Protein AF-W5SKL1-F1 (afdb_monomer_lite)

Sequence (265 aa):
MQSEELEKVAVKVSEDVDKEGVLNKGIREAVNAAKITLKTLRGHLESLKGISDGSKVVDVANDQNGVAVNLDALKIVYKALKGIVEVAKAQKVEGPSASDVTLGQASIGVDAKSGAKVLTTGANAGAAVGDKAALIVSSVRGEEMLASIVNSTEDKAKKITANATAETTPLEFAVGGTADNLAKDEAKAGAVSGGIALRSLVKEGKLAANNGDNDHKAVQSAGITAVNKLLGSIEEITKKTVKNVLEKVKEEVDKVREPKASGKQ

Radius of gyration: 23.15 Å; chains: 1; bounding box: 68×35×66 Å

Secondary structure (DSSP, 8-state):
-HHHHHHHHHHHHHHHS-TTSHHHHHHHHHHHHHHHHHHHHHHHHHHTTT-S-SS-SSB--TT---BPPPHHHHHHHHHHHHHHHHHHHHTTPPPPPP---BSSHHHHSS--GGGGGGGBSSS--SS--HHHHHHHHHTS-HHHHHHHHHTS-GGG-S---S---TT--HHHHHH-B-HHHH--TTSBHHHHHHHHHHHHHSTT-B----SSTTHHHHHHHHHHHHHHHHHHHHHHHHHHHHHHHHHHHHHHHHHHHSPP-----

InterPro domains:
  IPR000680 Borrelia lipoprotein [PF00921] (3-253)

Organism: NCBI:txid1293575

Structure (mmCIF, N/CA/C/O backbone):
data_AF-W5SKL1-F1
#
_entry.id   AF-W5SKL1-F1
#
loop_
_atom_site.group_PDB
_atom_site.id
_atom_site.type_symbol
_atom_site.label_atom_id
_atom_site.label_alt_id
_atom_site.label_comp_id
_atom_site.label_asym_id
_atom_site.label_entity_id
_atom_site.label_seq_id
_atom_site.pdbx_PDB_ins_code
_atom_site.Cartn_x
_atom_site.Cartn_y
_atom_site.Cartn_z
_atom_site.occupancy
_atom_site.B_iso_or_equiv
_atom_site.auth_seq_id
_atom_site.auth_comp_id
_atom_site.auth_asym_id
_atom_site.auth_atom_id
_atom_site.pdbx_PDB_model_num
ATOM 1 N N . MET A 1 1 ? -3.364 -7.774 25.366 1.00 47.00 1 MET A N 1
ATOM 2 C CA . MET A 1 1 ? -3.119 -6.357 25.717 1.00 47.00 1 MET A CA 1
ATOM 3 C C . MET A 1 1 ? -4.338 -5.455 25.487 1.00 47.00 1 MET A C 1
ATOM 5 O O . MET A 1 1 ? -5.095 -5.331 26.432 1.00 47.00 1 MET A O 1
ATOM 9 N N . GLN A 1 2 ? -4.639 -4.874 24.309 1.00 52.84 2 GLN A N 1
ATOM 10 C CA . GLN A 1 2 ? -5.767 -3.903 24.211 1.00 52.84 2 GLN A CA 1
ATOM 11 C C . GLN A 1 2 ? -7.168 -4.479 24.531 1.00 52.84 2 GLN A C 1
ATOM 13 O O . GLN A 1 2 ? -7.976 -3.808 25.163 1.00 52.84 2 GLN A O 1
ATOM 18 N N . SER A 1 3 ? -7.456 -5.734 24.162 1.00 60.88 3 SER A N 1
ATOM 19 C CA . SER A 1 3 ? -8.752 -6.371 24.468 1.00 60.88 3 SER A CA 1
ATOM 20 C C . SER A 1 3 ? -8.939 -6.727 25.950 1.00 60.88 3 SER A C 1
ATOM 22 O O . SER A 1 3 ? -10.076 -6.872 26.389 1.00 60.88 3 SER A O 1
ATOM 24 N N . GLU A 1 4 ? -7.856 -6.910 26.707 1.00 70.88 4 GLU A N 1
ATOM 25 C CA . GLU A 1 4 ? -7.919 -7.250 28.138 1.00 70.88 4 GLU A CA 1
ATOM 26 C C . GLU A 1 4 ? -8.129 -5.988 28.976 1.00 70.88 4 GLU A C 1
ATOM 28 O O . GLU A 1 4 ? -8.934 -5.992 29.900 1.00 70.88 4 GLU A O 1
ATOM 33 N N . GLU A 1 5 ? -7.476 -4.882 28.609 1.00 75.62 5 GLU A N 1
ATOM 34 C CA . GLU A 1 5 ? -7.701 -3.585 29.256 1.00 75.62 5 GLU A CA 1
ATOM 35 C C . GLU A 1 5 ? -9.133 -3.076 29.033 1.00 75.62 5 GLU A C 1
ATOM 37 O O . GLU A 1 5 ? -9.760 -2.585 29.968 1.00 75.62 5 GLU A O 1
ATOM 42 N N . LEU A 1 6 ? -9.705 -3.279 27.839 1.00 72.06 6 LEU A N 1
ATOM 43 C CA . LEU A 1 6 ? -11.118 -2.974 27.577 1.00 72.06 6 LEU A CA 1
ATOM 44 C C . LEU A 1 6 ? -12.079 -3.810 28.434 1.00 72.06 6 LEU A C 1
ATOM 46 O O . LEU A 1 6 ? -13.115 -3.303 28.854 1.00 72.06 6 LEU A O 1
ATOM 50 N N . GLU A 1 7 ? -11.738 -5.068 28.729 1.00 74.62 7 GLU A N 1
ATOM 51 C CA . GLU A 1 7 ? -12.557 -5.889 29.629 1.00 74.62 7 GLU A CA 1
ATOM 52 C C . GLU A 1 7 ? -12.519 -5.370 31.064 1.00 74.62 7 GLU A C 1
ATOM 54 O O . GLU A 1 7 ? -13.557 -5.280 31.714 1.00 74.62 7 GLU A O 1
ATOM 59 N N . LYS A 1 8 ? -11.348 -4.939 31.544 1.00 77.81 8 LYS A N 1
ATOM 60 C CA . LYS A 1 8 ? -11.232 -4.320 32.871 1.00 77.81 8 LYS A CA 1
ATOM 61 C C . LYS A 1 8 ? -12.095 -3.063 32.997 1.00 77.81 8 LYS A C 1
ATOM 63 O O . LYS A 1 8 ? -12.641 -2.822 34.070 1.00 77.81 8 LYS A O 1
ATOM 68 N N . VAL A 1 9 ? -12.238 -2.276 31.925 1.00 68.44 9 VAL A N 1
ATOM 69 C CA . VAL A 1 9 ? -13.136 -1.108 31.903 1.00 68.44 9 VAL A CA 1
ATOM 70 C C . VAL A 1 9 ? -14.596 -1.538 32.062 1.00 68.44 9 VAL A C 1
ATOM 72 O O . VAL A 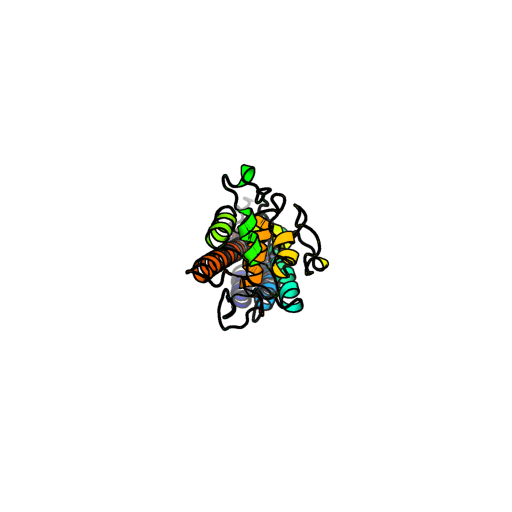1 9 ? -15.287 -0.988 32.914 1.00 68.44 9 VAL A O 1
ATOM 75 N N . ALA A 1 10 ? -15.055 -2.545 31.311 1.00 63.38 10 ALA A N 1
ATOM 76 C CA . ALA A 1 10 ? -16.421 -3.056 31.450 1.00 63.38 10 ALA A CA 1
ATOM 77 C C . ALA A 1 10 ? -16.705 -3.585 32.866 1.00 63.38 10 ALA A C 1
ATOM 79 O O . ALA A 1 10 ? -17.767 -3.305 33.423 1.00 63.38 10 ALA A O 1
ATOM 80 N N . VAL A 1 11 ? -15.753 -4.314 33.458 1.00 71.19 11 VAL A N 1
ATOM 81 C CA . VAL A 1 11 ? -15.880 -4.859 34.818 1.00 71.19 11 VAL A CA 1
ATOM 82 C C . VAL A 1 11 ? -15.959 -3.739 35.854 1.00 71.19 11 VAL A C 1
ATOM 84 O O . VAL A 1 11 ? -16.929 -3.700 36.602 1.00 71.19 11 VAL A O 1
ATOM 87 N N . LYS A 1 12 ? -15.019 -2.783 35.846 1.00 70.19 12 LYS A N 1
ATOM 88 C CA . LYS A 1 12 ? -15.005 -1.676 36.819 1.00 70.19 12 LYS A CA 1
ATOM 89 C C . LYS A 1 12 ? -16.279 -0.837 36.787 1.00 70.19 12 LYS A C 1
ATOM 91 O O . LYS A 1 12 ? -16.809 -0.499 37.835 1.00 70.19 12 LYS A O 1
ATOM 96 N N . VAL A 1 13 ? -16.806 -0.518 35.602 1.00 60.34 13 VAL A N 1
ATOM 97 C CA . VAL A 1 13 ? -18.040 0.284 35.536 1.00 60.34 13 VAL A CA 1
ATOM 98 C C . VAL A 1 13 ? -19.266 -0.514 36.000 1.00 60.34 13 VAL A C 1
ATOM 100 O O . VAL A 1 13 ? -20.171 0.059 36.599 1.00 60.34 13 VAL A O 1
ATOM 103 N N . SER A 1 14 ? -19.255 -1.841 35.822 1.00 59.72 14 SER A N 1
ATOM 104 C CA . SER A 1 14 ? -20.313 -2.720 36.341 1.00 59.72 14 SER A CA 1
ATOM 105 C C . SER A 1 14 ? -20.348 -2.786 37.876 1.00 59.72 14 SER A C 1
ATOM 107 O O . SER A 1 14 ? -21.374 -3.156 38.444 1.00 59.72 14 SER A O 1
ATOM 109 N N . GLU A 1 15 ? -19.231 -2.497 38.550 1.00 62.22 15 GLU A N 1
ATOM 110 C CA . GLU A 1 15 ? -19.120 -2.532 40.015 1.00 62.22 15 GLU A CA 1
ATOM 111 C C . GLU A 1 15 ? -19.683 -1.261 40.673 1.00 62.22 15 GLU A C 1
ATOM 113 O O . GLU A 1 15 ? -20.285 -1.363 41.745 1.00 62.22 15 GLU A O 1
ATOM 118 N N . ASP A 1 16 ? -19.555 -0.106 40.007 1.00 55.97 16 ASP A N 1
ATOM 119 C CA . ASP A 1 16 ? -19.897 1.222 40.544 1.00 55.97 16 ASP A CA 1
ATOM 120 C C . ASP A 1 16 ? -21.328 1.694 40.221 1.00 55.97 16 ASP A C 1
ATOM 122 O O . ASP A 1 16 ? -21.827 2.644 40.826 1.00 55.97 16 ASP A O 1
ATOM 126 N N . VAL A 1 17 ? -22.010 1.057 39.265 1.00 53.72 17 VAL A N 1
ATOM 127 C CA . VAL A 1 17 ? -23.312 1.507 38.750 1.00 53.72 17 VAL A CA 1
ATOM 128 C C . VAL A 1 17 ? -24.228 0.302 38.603 1.00 53.72 17 VAL A C 1
ATOM 130 O O . VAL A 1 17 ? -23.803 -0.715 38.074 1.00 53.72 17 VAL A O 1
ATOM 133 N N . ASP A 1 18 ? -25.466 0.419 39.094 1.00 60.88 18 ASP A N 1
ATOM 134 C CA . ASP A 1 18 ? -26.646 -0.419 38.812 1.00 60.88 18 ASP A CA 1
ATOM 135 C C . ASP A 1 18 ? -26.339 -1.763 38.115 1.00 60.88 18 ASP A C 1
ATOM 137 O O . ASP A 1 18 ? -26.408 -1.875 36.887 1.00 60.88 18 ASP A O 1
ATOM 141 N N . LYS A 1 19 ? -25.934 -2.774 38.903 1.00 54.88 19 LYS A N 1
ATOM 142 C CA . LYS A 1 19 ? -25.316 -4.045 38.456 1.00 54.88 19 LYS A CA 1
ATOM 143 C C . LYS A 1 19 ? -26.089 -4.797 37.357 1.00 54.88 19 LYS A C 1
ATOM 145 O O . LYS A 1 19 ? -25.493 -5.614 36.656 1.00 54.88 19 LYS A O 1
ATOM 150 N N . GLU A 1 20 ? -27.373 -4.483 37.167 1.00 54.69 20 GLU A N 1
ATOM 151 C CA . GLU A 1 20 ? -28.266 -5.063 36.152 1.00 54.69 20 GLU A CA 1
ATOM 152 C C . GLU A 1 20 ? -29.045 -4.019 35.313 1.00 54.69 20 GLU A C 1
ATOM 154 O O . GLU A 1 20 ? -29.920 -4.375 34.523 1.00 54.69 20 GLU A O 1
ATOM 159 N N . GLY A 1 21 ? -28.726 -2.727 35.439 1.00 62.44 21 GLY A N 1
ATOM 160 C CA . GLY A 1 21 ? -29.415 -1.637 34.743 1.00 62.44 21 GLY A CA 1
ATOM 161 C C . GLY A 1 21 ? -29.085 -1.523 33.247 1.00 62.44 21 GLY A C 1
ATOM 162 O O . GLY A 1 21 ? -28.016 -1.922 32.776 1.00 62.44 21 GLY A O 1
ATOM 163 N N . VAL A 1 22 ? -29.987 -0.890 32.484 1.00 60.66 22 VAL A N 1
ATOM 164 C CA . VAL A 1 22 ? -29.858 -0.623 31.028 1.00 60.66 22 VAL A CA 1
ATOM 165 C C . VAL A 1 22 ? -28.528 0.063 30.669 1.00 60.66 22 VAL A C 1
ATOM 167 O O . VAL A 1 22 ? -27.948 -0.200 29.619 1.00 60.66 22 VAL A O 1
ATOM 170 N N . LEU A 1 23 ? -28.014 0.895 31.574 1.00 62.72 23 LEU A N 1
ATOM 171 C CA . LEU A 1 23 ? -26.763 1.639 31.429 1.00 62.72 23 LEU A CA 1
ATOM 172 C C . LEU A 1 23 ? -25.518 0.733 31.418 1.00 62.72 23 LEU A C 1
ATOM 174 O O . LEU A 1 23 ? -24.639 0.895 30.573 1.00 62.72 23 LEU A O 1
ATOM 178 N N . ASN A 1 24 ? -25.479 -0.293 32.273 1.00 70.31 24 ASN A N 1
ATOM 179 C CA . ASN A 1 24 ? -24.409 -1.296 32.252 1.00 70.31 24 ASN A CA 1
ATOM 180 C C . ASN A 1 24 ? -24.452 -2.162 30.990 1.00 70.31 24 ASN A C 1
ATOM 182 O O . ASN A 1 24 ? -23.410 -2.589 30.483 1.00 70.31 24 ASN A O 1
ATOM 186 N N . LYS A 1 25 ? -25.655 -2.401 30.456 1.00 77.88 25 LYS A N 1
ATOM 187 C CA . LYS A 1 25 ? -25.833 -3.116 29.192 1.00 77.88 25 LYS A CA 1
ATOM 188 C C . LYS A 1 25 ? -25.252 -2.321 28.015 1.00 77.88 25 LYS A C 1
ATOM 190 O O . LYS A 1 25 ? -24.489 -2.897 27.245 1.00 77.88 25 LYS A O 1
ATOM 195 N N . GLY A 1 26 ? -25.514 -1.012 27.941 1.00 82.62 26 GLY A N 1
ATOM 196 C CA . GLY A 1 26 ? -24.964 -0.130 26.900 1.00 82.62 26 GLY A CA 1
ATOM 197 C C . GLY A 1 26 ? -23.431 -0.090 26.882 1.00 82.62 26 GLY A C 1
ATOM 198 O O . GLY A 1 26 ? -22.815 -0.286 25.834 1.00 82.62 26 GLY A O 1
ATOM 199 N N . ILE A 1 27 ? -22.792 0.043 28.051 1.00 83.56 27 ILE A N 1
ATOM 200 C CA . ILE A 1 27 ? -21.321 0.018 28.155 1.00 83.56 27 ILE A CA 1
ATOM 201 C C . ILE A 1 27 ? -20.754 -1.332 27.712 1.00 83.56 27 ILE A C 1
ATOM 203 O O . ILE A 1 27 ? -19.793 -1.375 26.941 1.00 83.56 27 ILE A O 1
ATOM 207 N N . ARG A 1 28 ? -21.337 -2.449 28.168 1.00 84.69 28 ARG A N 1
ATOM 208 C CA . ARG A 1 28 ? -20.883 -3.789 27.761 1.00 84.69 28 ARG A CA 1
ATOM 209 C C . ARG A 1 28 ? -21.030 -4.006 26.259 1.00 84.69 28 ARG A C 1
ATOM 211 O O . ARG A 1 28 ? -20.131 -4.574 25.642 1.00 84.69 28 ARG A O 1
ATOM 218 N N . GLU A 1 29 ? -22.124 -3.544 25.662 1.00 89.12 29 GLU A N 1
ATOM 219 C CA . GLU A 1 29 ? -22.338 -3.604 24.214 1.00 89.12 29 GLU A CA 1
ATOM 220 C C . GLU A 1 29 ? -21.276 -2.796 23.455 1.00 89.12 29 GLU A C 1
ATOM 222 O O . GLU A 1 29 ? -20.637 -3.336 22.547 1.00 89.12 29 GLU A O 1
ATOM 227 N N . ALA A 1 30 ? -21.002 -1.555 23.873 1.00 89.19 30 ALA A N 1
ATOM 228 C CA . ALA A 1 30 ? -19.969 -0.719 23.264 1.00 89.19 30 ALA A CA 1
ATOM 229 C C . ALA A 1 30 ? -18.563 -1.324 23.403 1.00 89.19 30 ALA A C 1
ATOM 231 O O . ALA A 1 30 ? -17.806 -1.371 22.429 1.00 89.19 30 ALA A O 1
ATOM 232 N N . VAL A 1 31 ? -18.217 -1.853 24.581 1.00 89.25 31 VAL A N 1
ATOM 233 C CA . VAL A 1 31 ? -16.934 -2.533 24.814 1.00 89.25 31 VAL A CA 1
ATOM 234 C C . VAL A 1 31 ? -16.803 -3.783 23.941 1.00 89.25 31 VAL A C 1
ATOM 236 O O . VAL A 1 31 ? -15.753 -4.002 23.333 1.00 89.25 31 VAL A O 1
ATOM 239 N N . ASN A 1 32 ? -17.854 -4.597 23.825 1.00 90.12 32 ASN A N 1
ATOM 240 C CA . ASN A 1 32 ? -17.836 -5.785 22.971 1.00 90.12 32 ASN A CA 1
ATOM 241 C C . ASN A 1 32 ? -17.670 -5.420 21.490 1.00 90.12 32 ASN A C 1
ATOM 243 O O . ASN A 1 32 ? -16.840 -6.018 20.800 1.00 90.12 32 ASN A O 1
ATOM 247 N N . ALA A 1 33 ? -18.383 -4.397 21.012 1.00 92.38 33 ALA A N 1
ATOM 248 C CA . ALA A 1 33 ? -18.225 -3.884 19.653 1.00 92.38 33 ALA A CA 1
ATOM 249 C C . ALA A 1 33 ? -16.798 -3.363 19.397 1.00 92.38 33 ALA A C 1
ATOM 251 O O . ALA A 1 33 ? -16.193 -3.662 18.357 1.00 92.38 33 ALA A O 1
ATOM 252 N N . ALA A 1 34 ? -16.220 -2.645 20.366 1.00 93.19 34 ALA A N 1
ATOM 253 C CA . ALA A 1 34 ? -14.843 -2.168 20.300 1.00 93.19 34 ALA A CA 1
ATOM 254 C C . ALA A 1 34 ? -13.846 -3.328 20.194 1.00 93.19 34 ALA A C 1
ATOM 256 O O . ALA A 1 34 ? -12.985 -3.326 19.313 1.00 93.19 34 ALA A O 1
ATOM 257 N N . LYS A 1 35 ? -13.994 -4.369 21.021 1.00 92.25 35 LYS A N 1
ATOM 258 C CA . LYS A 1 35 ? -13.136 -5.561 20.962 1.00 92.25 35 LYS A CA 1
ATOM 259 C C . LYS A 1 35 ? -13.201 -6.270 19.617 1.00 92.25 35 LYS A C 1
ATOM 261 O O . LYS A 1 35 ? -12.153 -6.636 19.089 1.00 92.25 35 LYS A O 1
ATOM 266 N N . ILE A 1 36 ? -14.397 -6.460 19.056 1.00 93.56 36 ILE A N 1
ATOM 267 C CA . ILE A 1 36 ? -14.573 -7.098 17.741 1.00 93.56 36 ILE A CA 1
ATOM 268 C C . ILE A 1 36 ? -13.849 -6.286 16.662 1.00 93.56 36 ILE A C 1
ATOM 270 O O . ILE A 1 36 ? -13.085 -6.843 15.869 1.00 93.56 36 ILE A O 1
ATOM 274 N N . THR A 1 37 ? -14.031 -4.965 16.677 1.00 94.69 37 THR A N 1
ATOM 275 C CA . THR A 1 37 ? -13.398 -4.054 15.716 1.00 94.69 37 THR A CA 1
ATOM 276 C C . THR A 1 37 ? -11.873 -4.107 15.822 1.00 94.69 37 THR A C 1
ATOM 278 O O . THR A 1 37 ? -11.190 -4.334 14.825 1.00 94.69 37 THR A O 1
ATOM 281 N N . LEU A 1 38 ? -11.326 -3.978 17.035 1.00 94.88 38 LEU A N 1
ATOM 282 C CA . LEU A 1 38 ? -9.879 -4.012 17.270 1.00 94.88 38 LEU A CA 1
ATOM 283 C C . LEU A 1 38 ? -9.268 -5.384 16.966 1.00 94.88 38 LEU A C 1
ATOM 285 O O . LEU A 1 38 ? -8.154 -5.455 16.453 1.00 94.88 38 LEU A O 1
ATOM 289 N N . LYS A 1 39 ? -9.989 -6.480 17.237 1.00 95.44 39 LYS A N 1
ATOM 290 C CA . LYS A 1 39 ? -9.562 -7.837 16.869 1.00 95.44 39 LYS A CA 1
ATOM 291 C C . LYS A 1 39 ? -9.475 -7.999 15.352 1.00 95.44 39 LYS A C 1
ATOM 293 O O . LYS A 1 39 ? -8.504 -8.568 14.866 1.00 95.44 39 LYS A O 1
ATOM 298 N N . THR A 1 40 ? -10.452 -7.473 14.619 1.00 96.56 40 THR A N 1
ATOM 299 C CA . THR A 1 40 ? -10.472 -7.514 13.149 1.00 96.56 40 THR A CA 1
ATOM 300 C C . THR A 1 40 ? -9.324 -6.692 12.566 1.00 96.56 40 THR A C 1
ATOM 302 O O . THR A 1 40 ? -8.539 -7.203 11.769 1.00 96.56 40 THR A O 1
ATOM 305 N N . LEU A 1 41 ? -9.151 -5.454 13.044 1.00 96.25 41 LEU A N 1
ATOM 306 C CA . LEU A 1 41 ? -8.045 -4.579 12.650 1.00 96.25 41 LEU A CA 1
ATOM 307 C C . LEU A 1 41 ? -6.683 -5.234 12.911 1.00 96.25 41 LEU A C 1
ATOM 309 O O . LEU A 1 41 ? -5.810 -5.249 12.043 1.00 96.25 41 LEU A O 1
ATOM 313 N N . ARG A 1 42 ? -6.525 -5.846 14.089 1.00 94.25 42 ARG A N 1
ATOM 314 C CA . ARG A 1 42 ? -5.331 -6.612 14.443 1.00 94.25 42 ARG A CA 1
ATOM 315 C C . ARG A 1 42 ? -5.106 -7.798 13.506 1.00 94.25 42 ARG A C 1
ATOM 317 O O . ARG A 1 42 ? -3.970 -8.004 13.106 1.00 94.25 42 ARG A O 1
ATOM 324 N N . GLY A 1 43 ? -6.146 -8.542 13.133 1.00 96.44 43 GLY A N 1
ATOM 325 C CA . GLY A 1 43 ? -6.026 -9.660 12.191 1.00 96.44 43 GLY A CA 1
ATOM 326 C C . GLY A 1 43 ? -5.486 -9.230 10.822 1.00 96.44 43 GLY A C 1
ATOM 327 O O . GLY A 1 43 ? -4.622 -9.901 10.253 1.00 96.44 43 GLY A O 1
ATOM 328 N N . HIS A 1 44 ? -5.915 -8.069 10.317 1.00 97.25 44 HIS A N 1
ATOM 329 C CA . HIS A 1 44 ? -5.345 -7.502 9.091 1.00 97.25 44 HIS A CA 1
ATOM 330 C C . HIS A 1 44 ? -3.873 -7.102 9.264 1.00 97.25 44 HIS A C 1
ATOM 332 O O . HIS A 1 44 ? -3.057 -7.426 8.407 1.00 97.25 44 HIS A O 1
ATOM 338 N N . LEU A 1 45 ? -3.504 -6.474 10.385 1.00 95.00 45 LEU A N 1
ATOM 339 C CA . LEU A 1 45 ? -2.103 -6.140 10.684 1.00 95.00 45 LEU A CA 1
ATOM 340 C C . LEU A 1 45 ? -1.226 -7.393 10.843 1.00 95.00 45 LEU A C 1
ATOM 342 O O . LEU A 1 45 ? -0.098 -7.424 10.360 1.00 95.00 45 LEU A O 1
ATOM 346 N N . GLU A 1 46 ? -1.740 -8.448 11.473 1.00 95.25 46 GLU A N 1
ATOM 347 C CA . GLU A 1 46 ? -1.041 -9.731 11.611 1.00 95.25 46 GLU A CA 1
ATOM 348 C C . GLU A 1 46 ? -0.832 -10.413 10.254 1.00 95.25 46 GLU A C 1
ATOM 350 O O . GLU A 1 46 ? 0.205 -11.039 10.048 1.00 95.25 46 GLU A O 1
ATOM 355 N N . SER A 1 47 ? -1.746 -10.216 9.299 1.00 94.75 47 SER A N 1
ATOM 356 C CA . SER A 1 47 ? -1.589 -10.704 7.921 1.00 94.75 47 SER A CA 1
ATOM 357 C C . SER A 1 47 ? -0.434 -10.022 7.173 1.00 94.75 47 SER A C 1
ATOM 359 O O . SER A 1 47 ? 0.088 -10.583 6.214 1.00 94.75 47 SER A O 1
ATOM 361 N N . LEU A 1 48 ? -0.000 -8.835 7.616 1.00 92.81 48 LEU A N 1
ATOM 362 C CA . LEU A 1 48 ? 1.178 -8.146 7.077 1.00 92.81 48 LEU A CA 1
ATOM 363 C C . LEU A 1 48 ? 2.496 -8.671 7.670 1.00 92.81 48 LEU A C 1
ATOM 365 O O . LEU A 1 48 ? 3.576 -8.281 7.228 1.00 92.81 48 LEU A O 1
ATOM 369 N N . LYS A 1 49 ? 2.456 -9.564 8.662 1.00 89.00 49 LYS A N 1
ATOM 370 C CA . LYS A 1 49 ? 3.669 -10.167 9.221 1.00 89.00 49 LYS A CA 1
ATOM 371 C C . LYS A 1 49 ? 4.289 -11.139 8.210 1.00 89.00 49 LYS A C 1
ATOM 373 O O . LYS A 1 49 ? 3.608 -12.000 7.668 1.00 89.00 49 LYS A O 1
ATOM 378 N N . GLY A 1 50 ? 5.601 -11.041 7.985 1.00 83.12 50 GLY A N 1
ATOM 379 C CA . GLY A 1 50 ? 6.325 -11.967 7.096 1.00 83.12 50 GLY A CA 1
ATOM 380 C C . GLY A 1 50 ? 6.041 -11.770 5.600 1.00 83.12 50 GLY A C 1
ATOM 381 O O . GLY A 1 50 ? 6.282 -12.673 4.791 1.00 83.12 50 GLY A O 1
ATOM 382 N N . ILE A 1 51 ? 5.508 -10.602 5.224 1.00 86.88 51 ILE A N 1
ATOM 383 C CA . ILE A 1 51 ? 5.342 -10.214 3.818 1.00 86.88 51 ILE A CA 1
ATOM 384 C C . ILE A 1 51 ? 6.672 -9.823 3.174 1.00 86.88 51 ILE A C 1
ATOM 386 O O . ILE A 1 51 ? 6.787 -9.978 1.964 1.00 86.88 51 ILE A O 1
ATOM 390 N N . SER A 1 52 ? 7.656 -9.374 3.962 1.00 83.00 52 SER A N 1
ATOM 391 C CA . SER A 1 52 ? 9.016 -9.073 3.509 1.00 83.00 52 SER A CA 1
ATOM 392 C C . SER A 1 52 ? 9.954 -10.263 3.716 1.00 83.00 52 SER A C 1
ATOM 394 O O . SER A 1 52 ? 9.648 -11.200 4.456 1.00 83.00 52 SER A O 1
ATOM 396 N N . ASP A 1 53 ? 11.112 -10.217 3.064 1.00 76.81 53 ASP A N 1
ATOM 397 C CA . ASP A 1 53 ? 12.167 -11.229 3.189 1.00 76.81 53 ASP A CA 1
ATOM 398 C C . ASP A 1 53 ? 13.018 -11.090 4.470 1.00 76.81 53 ASP A C 1
ATOM 400 O O . ASP A 1 53 ? 13.920 -11.891 4.706 1.00 76.81 53 ASP A O 1
ATOM 404 N N . GLY A 1 54 ? 12.738 -10.085 5.310 1.00 69.00 54 GLY A N 1
ATOM 405 C CA . GLY A 1 54 ? 13.477 -9.808 6.544 1.00 69.00 54 GLY A CA 1
ATOM 406 C C . GLY A 1 54 ? 14.921 -9.329 6.344 1.00 69.00 54 GLY A C 1
ATOM 407 O O . GLY A 1 54 ? 15.608 -9.096 7.336 1.00 69.00 54 GLY A O 1
ATOM 408 N N . SER A 1 55 ? 15.383 -9.169 5.100 1.00 61.84 55 SER A N 1
ATOM 409 C CA . SER A 1 55 ? 16.776 -8.857 4.783 1.00 61.84 55 SER A CA 1
ATOM 410 C C . SER A 1 55 ? 16.986 -7.364 4.530 1.00 61.84 55 SER A C 1
ATOM 412 O O . SER A 1 55 ? 17.847 -6.762 5.175 1.00 61.84 55 SER A O 1
ATOM 414 N N . LYS A 1 56 ? 16.179 -6.738 3.656 1.00 69.12 56 LYS A N 1
ATOM 415 C CA . LYS A 1 56 ? 16.221 -5.295 3.361 1.00 69.12 56 LYS A CA 1
ATOM 416 C C . LYS A 1 56 ? 14.853 -4.783 2.908 1.00 69.12 56 LYS A C 1
ATOM 418 O O . LYS A 1 56 ? 14.175 -5.414 2.108 1.00 69.12 56 LYS A O 1
ATOM 423 N N . VAL A 1 57 ? 14.468 -3.601 3.388 1.00 67.56 57 VAL A N 1
ATOM 424 C CA . VAL A 1 57 ? 13.397 -2.816 2.759 1.00 67.56 57 VAL A CA 1
ATOM 425 C C . VAL A 1 57 ? 14.009 -2.183 1.515 1.00 67.56 57 VAL A C 1
ATOM 427 O O . VAL A 1 57 ? 14.989 -1.454 1.645 1.00 67.56 57 VAL A O 1
ATOM 430 N N . VAL A 1 58 ? 13.434 -2.461 0.341 1.00 72.94 58 VAL A N 1
ATOM 431 C CA . VAL A 1 58 ? 13.920 -1.986 -0.967 1.00 72.94 58 VAL A CA 1
ATOM 432 C C . VAL A 1 58 ? 15.251 -2.633 -1.371 1.00 72.94 58 VAL A C 1
ATOM 434 O O . VAL A 1 58 ? 16.331 -2.087 -1.143 1.00 72.94 58 VAL A O 1
ATOM 437 N N . ASP A 1 59 ? 15.173 -3.791 -2.028 1.00 77.44 59 ASP A N 1
ATOM 438 C CA . ASP A 1 59 ? 16.341 -4.407 -2.659 1.00 77.44 59 ASP A CA 1
ATOM 439 C C . ASP A 1 59 ? 16.499 -3.929 -4.113 1.00 77.44 59 ASP A C 1
ATOM 441 O O . ASP A 1 59 ? 15.532 -3.812 -4.873 1.00 77.44 59 ASP A O 1
ATOM 445 N N . VAL A 1 60 ? 17.746 -3.656 -4.491 1.00 74.12 60 VAL A N 1
ATOM 446 C CA . VAL A 1 60 ? 18.163 -3.456 -5.881 1.00 74.12 60 VAL A CA 1
ATOM 447 C C . VAL A 1 60 ? 19.194 -4.536 -6.137 1.00 74.12 60 VAL A C 1
ATOM 449 O O . VAL A 1 60 ? 20.211 -4.595 -5.446 1.00 74.12 60 VAL A O 1
ATOM 452 N N . ALA A 1 61 ? 18.905 -5.415 -7.093 1.00 77.06 61 ALA A N 1
ATOM 453 C CA . ALA A 1 61 ? 19.743 -6.574 -7.349 1.00 77.06 61 ALA A CA 1
ATOM 454 C C . ALA A 1 61 ? 21.183 -6.169 -7.721 1.00 77.06 61 ALA A C 1
ATOM 456 O O . ALA A 1 61 ? 21.430 -5.065 -8.210 1.00 77.06 61 ALA A O 1
ATOM 457 N N . ASN A 1 62 ? 22.142 -7.077 -7.516 1.00 78.62 62 ASN A N 1
ATOM 458 C CA . ASN A 1 62 ? 23.555 -6.841 -7.850 1.00 78.62 62 ASN A CA 1
ATOM 459 C C . ASN A 1 62 ? 23.794 -6.646 -9.352 1.00 78.62 62 ASN A C 1
ATOM 461 O O . ASN A 1 62 ? 24.762 -5.995 -9.725 1.00 78.62 62 ASN A O 1
ATOM 465 N N . ASP A 1 63 ? 22.925 -7.204 -10.191 1.00 82.25 63 ASP A N 1
ATOM 466 C CA . ASP A 1 63 ? 22.881 -6.988 -11.641 1.00 82.25 63 ASP A CA 1
ATOM 467 C C . ASP A 1 63 ? 21.967 -5.810 -12.036 1.00 82.25 63 ASP A C 1
ATOM 469 O O . ASP A 1 63 ? 21.781 -5.542 -13.221 1.00 82.25 63 ASP A O 1
ATOM 473 N N . GLN A 1 64 ? 21.394 -5.132 -11.032 1.00 89.12 64 GLN A N 1
ATOM 474 C CA . GLN A 1 64 ? 20.430 -4.033 -11.116 1.00 89.12 64 GLN A CA 1
ATOM 475 C C . GLN A 1 64 ? 19.144 -4.387 -11.875 1.00 89.12 64 GLN A C 1
ATOM 477 O O . GLN A 1 64 ? 18.351 -3.502 -12.215 1.00 89.12 64 GLN A O 1
ATOM 482 N N . ASN A 1 65 ? 18.888 -5.680 -12.085 1.00 94.19 65 ASN A N 1
ATOM 483 C CA . ASN A 1 65 ? 17.660 -6.147 -12.698 1.00 94.19 65 ASN A CA 1
ATOM 484 C C . ASN A 1 65 ? 16.497 -6.044 -11.712 1.00 94.19 65 ASN A C 1
ATOM 486 O O . ASN A 1 65 ? 16.594 -6.423 -10.541 1.00 94.19 65 ASN A O 1
ATOM 490 N N . GLY A 1 66 ? 15.358 -5.569 -12.209 1.00 94.44 66 GLY A N 1
ATOM 491 C CA . GLY A 1 66 ? 14.130 -5.599 -11.431 1.00 94.44 66 GLY A CA 1
ATOM 492 C C . GLY A 1 66 ? 13.535 -7.003 -11.379 1.00 94.44 66 GLY A C 1
ATOM 493 O O . GLY A 1 66 ? 13.572 -7.760 -12.358 1.00 94.44 66 GLY A O 1
ATOM 494 N N . VAL A 1 67 ? 12.945 -7.342 -10.236 1.00 95.50 67 VAL A N 1
ATOM 495 C CA . VAL A 1 67 ? 12.325 -8.647 -9.981 1.00 95.50 67 VAL A CA 1
ATOM 496 C C . VAL A 1 67 ? 10.899 -8.434 -9.504 1.00 95.50 67 VAL A C 1
ATOM 498 O O . VAL A 1 67 ? 10.609 -7.511 -8.737 1.00 95.50 67 VAL A O 1
ATOM 501 N N . ALA A 1 68 ? 9.995 -9.274 -10.008 1.00 95.69 68 ALA A N 1
ATOM 502 C CA . ALA A 1 68 ? 8.612 -9.261 -9.576 1.00 95.69 68 ALA A CA 1
ATOM 503 C C . ALA A 1 68 ? 8.466 -9.667 -8.116 1.00 95.69 68 ALA A C 1
ATOM 505 O O . ALA A 1 68 ? 9.213 -10.492 -7.607 1.00 95.69 68 ALA A O 1
ATOM 506 N N . VAL A 1 69 ? 7.472 -9.079 -7.460 1.00 95.31 69 VAL A N 1
ATOM 507 C CA . VAL A 1 69 ? 7.068 -9.527 -6.132 1.00 95.31 69 VAL A CA 1
ATOM 508 C C . VAL A 1 69 ? 6.461 -10.920 -6.200 1.00 95.31 69 VAL A C 1
ATOM 510 O O . VAL A 1 69 ? 5.845 -11.298 -7.202 1.00 95.31 69 VAL A O 1
ATOM 513 N N . ASN A 1 70 ? 6.528 -11.630 -5.081 1.00 95.50 70 ASN A N 1
ATOM 514 C CA . ASN A 1 70 ? 5.747 -12.838 -4.890 1.00 95.50 70 ASN A CA 1
ATOM 515 C C . ASN A 1 70 ? 4.241 -12.522 -4.967 1.00 95.50 70 ASN A C 1
ATOM 517 O O . ASN A 1 70 ? 3.722 -11.706 -4.198 1.00 95.50 70 ASN A O 1
ATOM 521 N N . LEU A 1 71 ? 3.528 -13.175 -5.889 1.00 96.69 71 LEU A N 1
ATOM 522 C CA . LEU A 1 71 ? 2.121 -12.867 -6.172 1.00 96.69 71 LEU A CA 1
ATOM 523 C C . LEU A 1 71 ? 1.187 -13.171 -4.998 1.00 96.69 71 LEU A C 1
ATOM 525 O O . LEU A 1 71 ? 0.268 -12.395 -4.735 1.00 96.69 71 LEU A O 1
ATOM 529 N N . ASP A 1 72 ? 1.412 -14.268 -4.280 1.00 95.31 72 ASP A N 1
ATOM 530 C CA . ASP A 1 72 ? 0.557 -14.640 -3.151 1.00 95.31 72 ASP A CA 1
ATOM 531 C C . ASP A 1 72 ? 0.751 -13.670 -1.986 1.00 95.31 72 ASP A C 1
ATOM 533 O O . ASP A 1 72 ? -0.223 -13.180 -1.408 1.00 95.31 72 ASP A O 1
ATOM 537 N N . ALA A 1 73 ? 2.001 -13.297 -1.701 1.00 96.12 73 ALA A N 1
ATOM 538 C CA . ALA A 1 73 ? 2.304 -12.270 -0.713 1.00 96.12 73 ALA A CA 1
ATOM 539 C C . ALA A 1 73 ? 1.719 -10.902 -1.106 1.00 96.12 73 ALA A C 1
ATOM 541 O O . ALA A 1 73 ? 1.158 -10.215 -0.253 1.00 96.12 73 ALA A O 1
ATOM 542 N N . LEU A 1 74 ? 1.770 -10.525 -2.389 1.00 97.75 74 LEU A N 1
ATOM 543 C CA . LEU A 1 74 ? 1.159 -9.288 -2.886 1.00 97.75 74 LEU A CA 1
ATOM 544 C C . LEU A 1 74 ? -0.358 -9.268 -2.646 1.00 97.75 74 LEU A C 1
ATOM 546 O O . LEU A 1 74 ? -0.895 -8.265 -2.173 1.00 97.75 74 LEU A O 1
ATOM 550 N N . LYS A 1 75 ? -1.053 -10.376 -2.926 1.00 97.44 75 LYS A N 1
ATOM 551 C CA . LYS A 1 75 ? -2.501 -10.503 -2.691 1.00 97.44 75 LYS A CA 1
ATOM 552 C C . LYS A 1 75 ? -2.852 -10.430 -1.207 1.00 97.44 75 LYS A C 1
ATOM 554 O O . LYS A 1 75 ? -3.849 -9.800 -0.853 1.00 97.44 75 LYS A O 1
ATOM 559 N N . ILE A 1 76 ? -2.035 -11.033 -0.340 1.00 96.94 76 ILE A N 1
ATOM 560 C CA . ILE A 1 76 ? -2.187 -10.931 1.120 1.00 96.94 76 ILE A CA 1
ATOM 561 C C . ILE A 1 76 ? -2.062 -9.472 1.566 1.00 96.94 76 ILE A C 1
ATOM 563 O O . ILE A 1 76 ? -2.929 -8.985 2.292 1.00 96.94 76 ILE A O 1
ATOM 567 N N . VAL A 1 77 ? -1.039 -8.754 1.088 1.00 97.75 77 VAL A N 1
ATOM 568 C CA . VAL A 1 77 ? -0.854 -7.329 1.397 1.00 97.75 77 VAL A CA 1
ATOM 569 C C . VAL A 1 77 ? -2.047 -6.508 0.928 1.00 97.75 77 VAL A C 1
ATOM 571 O O . VAL A 1 77 ? -2.618 -5.771 1.727 1.00 97.75 77 VAL A O 1
ATOM 574 N N . TYR A 1 78 ? -2.485 -6.672 -0.321 1.00 98.44 78 TYR A N 1
ATOM 575 C CA . TYR A 1 78 ? -3.666 -5.979 -0.840 1.00 98.44 78 TYR A CA 1
ATOM 576 C C . TYR A 1 78 ? -4.905 -6.208 0.041 1.00 98.44 78 TYR A C 1
ATOM 578 O O . TYR A 1 78 ? -5.542 -5.243 0.466 1.00 98.44 78 TYR A O 1
ATOM 586 N N . LYS A 1 79 ? -5.216 -7.469 0.373 1.00 98.25 79 LYS A N 1
ATOM 587 C CA . LYS A 1 79 ? -6.363 -7.829 1.225 1.00 98.25 79 LYS A CA 1
ATOM 588 C C . LYS A 1 79 ? -6.272 -7.201 2.609 1.00 98.25 79 LYS A C 1
ATOM 590 O O . LYS A 1 79 ? -7.264 -6.679 3.108 1.00 98.25 79 LYS A O 1
ATOM 595 N N . ALA A 1 80 ? -5.093 -7.237 3.221 1.00 98.25 80 ALA A N 1
ATOM 596 C CA . ALA A 1 80 ? -4.871 -6.657 4.536 1.00 98.25 80 ALA A CA 1
ATOM 597 C C . ALA A 1 80 ? -5.050 -5.131 4.523 1.00 98.25 80 ALA A C 1
ATOM 599 O O . ALA A 1 80 ? -5.784 -4.599 5.354 1.00 98.25 80 ALA A O 1
ATOM 600 N N . LEU A 1 81 ? -4.448 -4.429 3.556 1.00 98.56 81 LEU A N 1
ATOM 601 C CA . LEU A 1 81 ? -4.575 -2.973 3.429 1.00 98.56 81 LEU A CA 1
ATOM 602 C C . LEU A 1 81 ? -6.017 -2.547 3.141 1.00 98.56 81 LEU A C 1
ATOM 604 O O . LEU A 1 81 ? -6.520 -1.608 3.761 1.00 98.56 81 LEU A O 1
ATOM 608 N N . LYS A 1 82 ? -6.706 -3.269 2.253 1.00 98.44 82 LYS A N 1
ATOM 609 C CA . LYS A 1 82 ? -8.125 -3.043 1.971 1.00 98.44 82 LYS A CA 1
ATOM 610 C C . LYS A 1 82 ? -8.989 -3.264 3.212 1.00 98.44 82 LYS A C 1
ATOM 612 O O . LYS A 1 82 ? -9.781 -2.388 3.546 1.00 98.44 82 LYS A O 1
ATOM 617 N N . GLY A 1 83 ? -8.772 -4.359 3.939 1.00 98.44 83 GLY A N 1
ATOM 618 C CA . GLY A 1 83 ? -9.484 -4.657 5.182 1.00 98.44 83 GLY A CA 1
ATOM 619 C C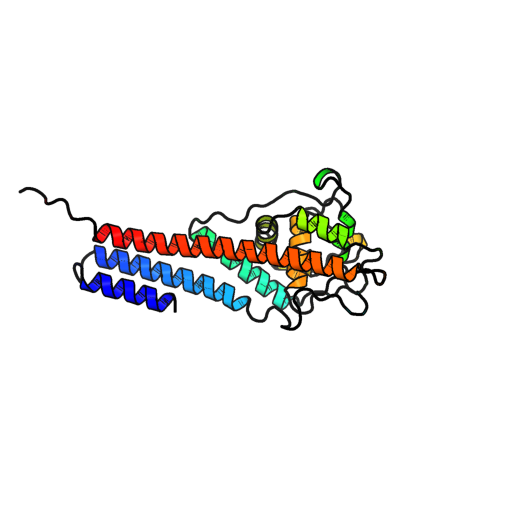 . GLY A 1 83 ? -9.286 -3.593 6.266 1.00 98.44 83 GLY A C 1
ATOM 620 O O . GLY A 1 83 ? -10.252 -3.178 6.900 1.00 98.44 83 GLY A O 1
ATOM 621 N N . ILE A 1 84 ? -8.066 -3.065 6.435 1.00 98.62 84 ILE A N 1
ATOM 622 C CA . ILE A 1 84 ? -7.795 -1.943 7.356 1.00 98.62 84 ILE A CA 1
ATOM 623 C C . ILE A 1 84 ? -8.659 -0.724 7.001 1.00 98.62 84 ILE A C 1
ATOM 625 O O . ILE A 1 84 ? -9.300 -0.144 7.879 1.00 98.62 84 ILE A O 1
ATOM 629 N N . VAL A 1 85 ? -8.715 -0.353 5.717 1.00 98.56 85 VAL A N 1
ATOM 630 C CA . VAL A 1 85 ? -9.520 0.788 5.250 1.00 98.56 85 VAL A CA 1
ATOM 631 C C . VAL A 1 85 ? -11.023 0.517 5.381 1.00 98.56 85 VAL A C 1
ATOM 633 O O . VAL A 1 85 ? -11.777 1.420 5.735 1.00 98.56 85 VAL A O 1
ATOM 636 N N . GLU A 1 86 ? -11.484 -0.706 5.129 1.00 98.44 86 GLU A N 1
ATOM 637 C CA . GLU A 1 86 ? -12.891 -1.088 5.298 1.00 98.44 86 GLU A CA 1
ATOM 638 C C . GLU A 1 86 ? -13.326 -1.028 6.768 1.00 98.44 86 GLU A C 1
ATOM 640 O O . GLU A 1 86 ? -14.379 -0.461 7.072 1.00 98.44 86 GLU A O 1
ATOM 645 N N . VAL A 1 87 ? -12.489 -1.511 7.692 1.00 98.12 87 VAL A N 1
ATOM 646 C CA . VAL A 1 87 ? -12.723 -1.371 9.137 1.00 98.12 87 VAL A CA 1
ATOM 647 C C . VAL A 1 87 ? -12.790 0.106 9.529 1.00 98.12 87 VAL A C 1
ATOM 649 O O . VAL A 1 87 ? -13.696 0.501 10.262 1.00 98.12 87 VAL A O 1
ATOM 652 N N . ALA A 1 88 ? -11.886 0.940 9.012 1.00 98.19 88 ALA A N 1
ATOM 653 C CA . ALA A 1 88 ? -11.895 2.379 9.266 1.00 98.19 88 ALA A CA 1
ATOM 654 C C . ALA A 1 88 ? -13.198 3.046 8.790 1.00 98.19 88 ALA A C 1
ATOM 656 O O . ALA A 1 88 ? -13.860 3.750 9.560 1.00 98.19 88 ALA A O 1
ATOM 657 N N . LYS A 1 89 ? -13.628 2.753 7.556 1.00 97.88 89 LYS A N 1
ATOM 658 C CA . LYS A 1 89 ? -14.889 3.256 6.986 1.00 97.88 89 LYS A CA 1
ATOM 659 C C . LYS A 1 89 ? -16.102 2.818 7.806 1.00 97.88 89 LYS A C 1
ATOM 661 O O . LYS A 1 89 ? -16.978 3.636 8.079 1.00 97.88 89 LYS A O 1
ATOM 666 N N . ALA A 1 90 ? -16.135 1.568 8.274 1.00 96.75 90 ALA A N 1
ATOM 667 C CA . ALA A 1 90 ? -17.189 1.083 9.169 1.00 96.75 90 ALA A CA 1
ATOM 668 C C . ALA A 1 90 ? -17.238 1.864 10.499 1.00 96.75 90 ALA A C 1
ATOM 670 O O . ALA A 1 90 ? -18.300 2.019 11.102 1.00 96.75 90 ALA A O 1
ATOM 671 N N . GLN A 1 91 ? -16.104 2.423 10.934 1.00 96.00 91 GLN A N 1
ATOM 672 C CA . GLN A 1 91 ? -16.008 3.309 12.097 1.00 96.00 91 GLN A CA 1
ATOM 673 C C . GLN A 1 91 ? -16.212 4.795 11.777 1.00 96.00 91 GLN A C 1
ATOM 675 O O . GLN A 1 91 ? -15.974 5.636 12.647 1.00 96.00 91 GLN A O 1
ATOM 680 N N . LYS A 1 92 ? -16.714 5.118 10.577 1.00 96.38 92 LYS A N 1
ATOM 681 C CA . LYS A 1 92 ? -16.931 6.487 10.081 1.00 96.38 92 LYS A CA 1
ATOM 682 C C . LYS A 1 92 ? -15.646 7.323 10.029 1.00 96.38 92 LYS A C 1
ATOM 684 O O . LYS A 1 92 ? -15.702 8.544 10.122 1.00 96.38 92 LYS A O 1
ATOM 689 N N . VAL A 1 93 ? -14.493 6.670 9.898 1.00 97.12 93 VAL A N 1
ATOM 690 C CA . VAL A 1 93 ? -13.237 7.347 9.575 1.00 97.12 93 VAL A CA 1
ATOM 691 C C . VAL A 1 93 ? -13.197 7.559 8.068 1.00 97.12 93 VAL A C 1
ATOM 693 O O . VAL A 1 93 ? -13.485 6.636 7.300 1.00 97.12 93 VAL A O 1
ATOM 696 N N . GLU A 1 94 ? -12.858 8.774 7.648 1.00 96.00 94 GLU A N 1
ATOM 697 C CA . GLU A 1 94 ? -12.703 9.096 6.232 1.00 96.00 94 GLU A CA 1
ATOM 698 C C . GLU A 1 94 ? -11.651 8.195 5.576 1.00 96.00 94 GLU A C 1
ATOM 700 O O . GLU A 1 94 ? -10.608 7.876 6.153 1.00 96.00 94 GLU A O 1
ATOM 705 N N . GLY A 1 95 ? -11.961 7.746 4.360 1.00 94.25 95 GLY A N 1
ATOM 706 C CA . GLY A 1 95 ? -11.045 6.932 3.575 1.00 94.25 95 GLY A CA 1
ATOM 707 C C . GLY A 1 95 ? -9.862 7.745 3.039 1.00 94.25 95 GLY A C 1
ATOM 708 O O . GLY A 1 95 ? -9.904 8.974 3.026 1.00 94.25 95 GLY A O 1
ATOM 709 N N . PRO A 1 96 ? -8.819 7.062 2.545 1.00 97.31 96 PRO A N 1
ATOM 710 C CA . PRO A 1 96 ? -7.698 7.732 1.902 1.00 97.31 96 PRO A CA 1
ATOM 711 C C . PRO A 1 96 ? -8.153 8.487 0.640 1.00 97.31 96 PRO A C 1
ATOM 713 O O . PRO A 1 96 ? -9.015 8.006 -0.103 1.00 97.31 96 PRO A O 1
ATOM 716 N N . SER A 1 97 ? -7.567 9.661 0.395 1.00 95.75 97 SER A N 1
ATOM 717 C CA . SER A 1 97 ? -7.901 10.511 -0.753 1.00 95.75 97 SER A CA 1
ATOM 718 C C . SER A 1 97 ? -7.175 10.059 -2.023 1.00 95.75 97 SER A C 1
ATOM 720 O O . SER A 1 97 ? -5.999 9.715 -1.976 1.00 95.75 97 SER A O 1
ATOM 722 N N . ALA A 1 98 ? -7.872 10.035 -3.162 1.00 94.44 98 ALA A N 1
ATOM 723 C CA . ALA A 1 98 ? -7.278 9.726 -4.463 1.00 94.44 98 ALA A CA 1
ATOM 724 C C . ALA A 1 98 ? -6.761 10.997 -5.158 1.00 94.44 98 ALA A C 1
ATOM 726 O O . ALA A 1 98 ? -7.179 12.106 -4.832 1.00 94.44 98 ALA A O 1
ATOM 727 N N . SER A 1 99 ? -5.874 10.818 -6.138 1.00 92.31 99 SER A N 1
ATOM 728 C CA . SER A 1 99 ? -5.343 11.893 -6.977 1.00 92.31 99 SER A CA 1
ATOM 729 C C . SER A 1 99 ? -5.269 11.447 -8.434 1.00 92.31 99 SER A C 1
ATOM 731 O O . SER A 1 99 ? -4.962 10.286 -8.722 1.00 92.31 99 SER A O 1
ATOM 733 N N . ASP A 1 100 ? -5.534 12.387 -9.339 1.00 93.75 100 ASP A N 1
ATOM 734 C CA . ASP A 1 100 ? -5.463 12.199 -10.790 1.00 93.75 100 ASP A CA 1
ATOM 735 C C . ASP A 1 100 ? -4.150 12.717 -11.391 1.00 93.75 100 ASP A C 1
ATOM 737 O O . ASP A 1 100 ? -4.019 12.813 -12.609 1.00 93.75 100 ASP A O 1
ATOM 741 N N . VAL A 1 101 ? -3.152 13.028 -10.552 1.00 95.19 101 VAL A N 1
ATOM 742 C CA . VAL A 1 101 ? -1.806 13.381 -11.022 1.00 95.19 101 VAL A CA 1
ATOM 743 C C . VAL A 1 101 ? -1.247 12.235 -11.867 1.00 95.19 101 VAL A C 1
ATOM 745 O O . VAL A 1 101 ? -1.123 11.096 -11.405 1.00 95.19 101 VAL A O 1
ATOM 748 N N . THR A 1 102 ? -0.900 12.552 -13.111 1.00 96.69 102 THR A N 1
ATOM 749 C CA . THR A 1 102 ? -0.300 11.622 -14.076 1.00 96.69 102 THR A CA 1
ATOM 750 C C . THR A 1 102 ? 1.216 11.803 -14.155 1.00 96.69 102 THR A C 1
ATOM 752 O O . THR A 1 102 ? 1.752 12.736 -13.561 1.00 96.69 102 THR A O 1
ATOM 755 N N . LEU A 1 103 ? 1.928 10.926 -14.869 1.00 95.75 103 LEU A N 1
ATOM 756 C CA . LEU A 1 103 ? 3.379 11.062 -15.066 1.00 95.75 103 LEU A CA 1
ATOM 757 C C . LEU A 1 103 ? 3.766 12.139 -16.087 1.00 95.75 103 LEU A C 1
ATOM 759 O O . LEU A 1 103 ? 4.948 12.481 -16.191 1.00 95.75 103 LEU A O 1
ATOM 763 N N . GLY A 1 104 ? 2.796 12.640 -16.854 1.00 90.94 104 GLY A N 1
ATOM 764 C CA . GLY A 1 104 ? 3.029 13.650 -17.873 1.00 90.94 104 GLY A CA 1
ATOM 765 C C . GLY A 1 104 ? 3.582 14.952 -17.293 1.00 90.94 104 GLY A C 1
ATOM 766 O O . GLY A 1 104 ? 3.211 15.389 -16.199 1.00 90.94 104 GLY A O 1
ATOM 767 N N . GLN A 1 105 ? 4.431 15.627 -18.072 1.00 89.38 105 GLN A N 1
ATOM 768 C CA . GLN A 1 105 ? 5.043 16.902 -17.683 1.00 89.38 105 GLN A CA 1
ATOM 769 C C . GLN A 1 105 ? 4.006 17.964 -17.289 1.00 89.38 105 GLN A C 1
ATOM 771 O O . GLN A 1 105 ? 4.253 18.742 -16.374 1.00 89.38 105 GLN A O 1
ATOM 776 N N . ALA A 1 106 ? 2.834 17.978 -17.929 1.00 89.19 106 ALA A N 1
ATOM 777 C CA . ALA A 1 106 ? 1.755 18.905 -17.589 1.00 89.19 106 ALA A CA 1
ATOM 778 C C . ALA A 1 106 ? 1.190 18.697 -16.168 1.00 89.19 106 ALA A C 1
ATOM 780 O O . ALA A 1 106 ? 0.632 19.631 -15.601 1.00 89.19 106 ALA A O 1
ATOM 781 N N . SER A 1 107 ? 1.333 17.499 -15.587 1.00 89.81 107 SER A N 1
ATOM 782 C CA . SER A 1 107 ? 0.855 17.181 -14.237 1.00 89.81 107 SER A CA 1
ATOM 783 C C . SER A 1 107 ? 1.915 17.420 -13.157 1.00 89.81 107 SER A C 1
ATOM 785 O O . SER A 1 107 ? 1.608 18.035 -12.142 1.00 89.81 107 SER A O 1
ATOM 787 N N . ILE A 1 108 ? 3.153 16.949 -13.358 1.00 88.38 108 ILE A N 1
ATOM 788 C CA . ILE A 1 108 ? 4.227 17.014 -12.337 1.00 88.38 108 ILE A CA 1
ATOM 789 C C . ILE A 1 108 ? 5.130 18.254 -12.529 1.00 88.38 108 ILE A C 1
ATOM 791 O O . ILE A 1 108 ? 5.920 18.606 -11.657 1.00 88.38 108 ILE A O 1
ATOM 795 N N . GLY A 1 109 ? 5.024 18.941 -13.669 1.00 88.38 109 GLY A N 1
ATOM 796 C CA . GLY A 1 109 ? 5.872 20.075 -14.059 1.00 88.38 109 GLY A CA 1
ATOM 797 C C . GLY A 1 109 ? 7.177 19.668 -14.756 1.00 88.38 109 GLY A C 1
ATOM 798 O O . GLY A 1 109 ? 7.848 20.506 -15.357 1.00 88.38 109 GLY A O 1
ATOM 799 N N . VAL A 1 110 ? 7.527 18.379 -14.729 1.00 90.62 110 VAL A N 1
ATOM 800 C CA . VAL A 1 110 ? 8.739 17.801 -15.332 1.00 90.62 110 VAL A CA 1
ATOM 801 C C . VAL A 1 110 ? 8.433 16.437 -15.953 1.00 90.62 110 VAL A C 1
ATOM 803 O O . VAL A 1 110 ? 7.520 15.746 -15.504 1.00 90.62 110 VAL A O 1
ATOM 806 N N . ASP A 1 111 ? 9.192 16.026 -16.974 1.00 89.25 111 ASP A N 1
ATOM 807 C CA . ASP A 1 111 ? 9.055 14.683 -17.558 1.00 89.25 111 ASP A CA 1
ATOM 808 C C . ASP A 1 111 ? 9.625 13.609 -16.613 1.00 89.25 111 ASP A C 1
ATOM 810 O O . ASP A 1 111 ? 10.821 13.283 -16.626 1.00 89.25 111 ASP A O 1
ATOM 814 N N . ALA A 1 112 ? 8.740 13.056 -15.784 1.00 94.19 112 ALA A N 1
ATOM 815 C CA . ALA A 1 112 ? 9.068 12.045 -14.792 1.00 94.19 112 ALA A CA 1
ATOM 816 C C . ALA A 1 112 ? 8.771 10.613 -15.265 1.00 94.19 112 ALA A C 1
ATOM 818 O O . ALA A 1 112 ? 9.175 9.673 -14.583 1.00 94.19 112 ALA A O 1
ATOM 819 N N . LYS A 1 113 ? 8.137 10.397 -16.433 1.00 96.12 113 LYS A N 1
ATOM 820 C CA . LYS A 1 113 ? 7.587 9.079 -16.831 1.00 96.12 113 LYS A CA 1
ATOM 821 C C . LYS A 1 113 ? 8.604 7.944 -16.825 1.00 96.12 113 LYS A C 1
ATOM 823 O O . LYS A 1 113 ? 8.284 6.806 -16.490 1.00 96.12 113 LYS A O 1
ATOM 828 N N . SER A 1 114 ? 9.859 8.253 -17.155 1.00 96.75 114 SER A N 1
ATOM 829 C CA . SER A 1 114 ? 10.935 7.256 -17.150 1.00 96.75 114 SER A CA 1
ATOM 830 C C . SER A 1 114 ? 11.240 6.724 -15.746 1.00 96.75 114 SER A C 1
ATOM 832 O O . SER A 1 114 ? 11.764 5.625 -15.633 1.00 96.75 114 SER A O 1
ATOM 834 N N . GLY A 1 115 ? 10.854 7.435 -14.684 1.00 97.19 115 GLY A N 1
ATOM 835 C CA . GLY A 1 115 ? 10.927 6.950 -13.307 1.00 97.19 115 GLY A CA 1
ATOM 836 C C . GLY A 1 115 ? 10.133 5.662 -13.080 1.00 97.19 115 GLY A C 1
ATOM 837 O O . GLY A 1 115 ? 10.547 4.838 -12.276 1.00 97.19 115 GLY A O 1
ATOM 838 N N . ALA A 1 116 ? 9.063 5.407 -13.843 1.00 98.19 116 ALA A N 1
ATOM 839 C CA . ALA A 1 116 ? 8.322 4.145 -13.764 1.00 98.19 116 ALA A CA 1
ATOM 840 C C . ALA A 1 116 ? 9.147 2.924 -14.222 1.00 98.19 116 ALA A C 1
ATOM 842 O O . ALA A 1 116 ? 8.811 1.790 -13.880 1.00 98.19 116 ALA A O 1
ATOM 843 N N . LYS A 1 117 ? 10.254 3.126 -14.955 1.00 97.88 117 LYS A N 1
ATOM 844 C CA . LYS A 1 117 ? 11.123 2.037 -15.434 1.00 97.88 117 LYS A CA 1
ATOM 845 C C . LYS A 1 117 ? 11.820 1.280 -14.305 1.00 97.88 117 LYS A C 1
ATOM 847 O O . LYS A 1 117 ? 12.229 0.143 -14.537 1.00 97.88 117 LYS A O 1
ATOM 852 N N . VAL A 1 118 ? 11.861 1.825 -13.086 1.00 97.56 118 VAL A N 1
ATOM 853 C CA . VAL A 1 118 ? 12.322 1.095 -11.888 1.00 97.56 118 VAL A CA 1
ATOM 854 C C . VAL A 1 118 ? 11.465 -0.139 -11.572 1.00 97.56 118 VAL A C 1
ATOM 856 O O . VAL A 1 118 ? 11.866 -1.003 -10.799 1.00 97.56 118 VAL A O 1
ATOM 859 N N . LEU A 1 119 ? 10.284 -0.256 -12.185 1.00 98.06 119 LEU A N 1
ATOM 860 C CA . LEU A 1 119 ? 9.375 -1.398 -12.053 1.00 98.06 119 LEU A CA 1
ATOM 861 C C . LEU A 1 119 ? 9.512 -2.423 -13.195 1.00 98.06 119 LEU A C 1
ATOM 863 O O . LEU A 1 119 ? 8.717 -3.364 -13.295 1.00 98.06 119 LEU A O 1
ATOM 867 N N . THR A 1 120 ? 10.518 -2.270 -14.060 1.00 97.12 120 THR A N 1
ATOM 868 C CA . THR A 1 120 ? 10.838 -3.256 -15.104 1.00 97.12 120 THR A CA 1
ATOM 869 C C . THR A 1 120 ? 11.165 -4.610 -14.472 1.00 97.12 120 THR A C 1
ATOM 871 O O . THR A 1 120 ? 11.599 -4.684 -13.326 1.00 97.12 120 THR A O 1
ATOM 874 N N . THR A 1 121 ? 10.902 -5.702 -15.190 1.00 95.81 121 THR A N 1
ATOM 875 C CA . THR A 1 121 ? 11.186 -7.070 -14.723 1.00 95.81 121 THR A CA 1
ATOM 876 C C . THR A 1 121 ? 12.101 -7.810 -15.683 1.00 95.81 121 THR A C 1
ATOM 878 O O . THR A 1 121 ? 11.900 -7.740 -16.894 1.00 95.81 121 THR A O 1
ATOM 881 N N . GLY A 1 122 ? 13.078 -8.542 -15.140 1.00 93.00 122 GLY A N 1
ATOM 882 C CA . GLY A 1 122 ? 14.020 -9.353 -15.921 1.00 93.00 122 GLY A CA 1
ATOM 883 C C . GLY A 1 122 ? 15.067 -8.545 -16.693 1.00 93.00 122 GLY A C 1
ATOM 884 O O . GLY A 1 122 ? 15.768 -9.107 -17.527 1.00 93.00 122 GLY A O 1
ATOM 885 N N . ALA A 1 123 ? 15.151 -7.241 -16.435 1.00 93.56 123 ALA A N 1
ATOM 886 C CA . ALA A 1 123 ? 16.131 -6.332 -17.010 1.00 93.56 123 ALA A CA 1
ATOM 887 C C . ALA A 1 123 ? 16.350 -5.133 -16.077 1.00 93.56 123 ALA A C 1
ATOM 889 O O . ALA A 1 123 ? 15.538 -4.865 -15.179 1.00 93.56 123 ALA A O 1
ATOM 890 N N . ASN A 1 124 ? 17.437 -4.410 -16.324 1.00 93.19 124 ASN A N 1
ATOM 891 C CA . ASN A 1 124 ? 17.739 -3.134 -15.697 1.00 93.19 124 ASN A CA 1
ATOM 892 C C . ASN A 1 124 ? 16.840 -2.016 -16.265 1.00 93.19 124 ASN A C 1
ATOM 894 O O . ASN A 1 124 ? 16.077 -2.220 -17.214 1.00 93.19 124 ASN A O 1
ATOM 898 N N . ALA A 1 125 ? 16.896 -0.822 -15.676 1.00 93.12 125 ALA A N 1
ATOM 899 C CA . ALA A 1 125 ? 15.998 0.273 -16.055 1.00 93.12 125 ALA A CA 1
ATOM 900 C C . ALA A 1 125 ? 16.361 0.964 -17.393 1.00 93.12 125 ALA A C 1
ATOM 902 O O . ALA A 1 125 ? 15.691 1.917 -17.808 1.00 93.12 125 ALA A O 1
ATOM 903 N N . GLY A 1 126 ? 17.399 0.494 -18.094 1.00 92.38 126 GLY A N 1
ATOM 904 C CA . GLY A 1 126 ? 17.990 1.202 -19.222 1.00 92.38 126 GLY A CA 1
ATOM 905 C C . GLY A 1 126 ? 18.827 2.370 -18.716 1.00 92.38 126 GLY A C 1
ATOM 906 O O . GLY A 1 126 ? 19.815 2.141 -18.035 1.00 92.38 126 GLY A O 1
ATOM 907 N N . ALA A 1 127 ? 18.456 3.609 -19.039 1.00 92.94 127 ALA A N 1
ATOM 908 C CA . ALA A 1 127 ? 19.135 4.810 -18.539 1.00 92.94 127 ALA A CA 1
ATOM 909 C C . ALA A 1 127 ? 18.944 5.012 -17.021 1.00 92.94 127 ALA A C 1
ATOM 911 O O . ALA A 1 127 ? 18.068 4.392 -16.419 1.00 92.94 127 ALA A O 1
ATOM 912 N N . ALA A 1 128 ? 19.730 5.908 -16.413 1.00 94.19 128 ALA A N 1
ATOM 913 C CA . ALA A 1 128 ? 19.527 6.328 -15.026 1.00 94.19 128 ALA A CA 1
ATOM 914 C C . ALA A 1 128 ? 18.151 6.999 -14.858 1.00 94.19 128 ALA A C 1
ATOM 916 O O . ALA A 1 128 ? 17.789 7.917 -15.605 1.00 94.19 128 ALA A O 1
ATOM 917 N N . VAL A 1 129 ? 17.358 6.506 -13.906 1.00 95.38 129 VAL A N 1
ATOM 918 C CA . VAL A 1 129 ? 15.956 6.918 -13.699 1.00 95.38 129 VAL A CA 1
ATOM 919 C C . VAL A 1 129 ? 15.597 7.142 -12.231 1.00 95.38 129 VAL A C 1
ATOM 921 O O . VAL A 1 129 ? 14.457 7.510 -11.944 1.00 95.38 129 VAL A O 1
ATOM 924 N N . GLY A 1 130 ? 16.538 6.963 -11.305 1.00 95.19 130 GLY A N 1
ATOM 925 C CA . GLY A 1 130 ? 16.319 7.095 -9.868 1.00 95.19 130 GLY A CA 1
ATOM 926 C C . GLY A 1 130 ? 15.799 8.473 -9.468 1.00 95.19 130 GLY A C 1
ATOM 927 O O . GLY A 1 130 ? 14.804 8.555 -8.751 1.00 95.19 130 GLY A O 1
ATOM 928 N N . ASP A 1 131 ? 16.368 9.551 -10.012 1.00 95.25 131 ASP A N 1
ATOM 929 C CA . ASP A 1 131 ? 15.894 10.918 -9.742 1.00 95.25 131 ASP A CA 1
ATOM 930 C C . ASP A 1 131 ? 14.455 11.131 -10.229 1.00 95.25 131 ASP A C 1
ATOM 932 O O . ASP A 1 131 ? 13.637 11.758 -9.557 1.00 95.25 131 ASP A O 1
ATOM 936 N N . LYS A 1 132 ? 14.099 10.542 -11.376 1.00 96.62 132 LYS A N 1
ATOM 937 C CA . LYS A 1 132 ? 12.730 10.597 -11.903 1.00 96.62 132 LYS A CA 1
ATOM 938 C C . LYS A 1 132 ? 11.769 9.778 -11.048 1.00 96.62 132 LYS A C 1
ATOM 940 O O . LYS A 1 132 ? 10.659 10.231 -10.796 1.00 96.62 132 LYS A O 1
ATOM 945 N N . ALA A 1 133 ? 12.183 8.612 -10.556 1.00 97.62 133 ALA A N 1
ATOM 946 C CA . ALA A 1 133 ? 11.386 7.837 -9.608 1.00 97.62 133 ALA A CA 1
ATOM 947 C C . ALA A 1 133 ? 11.168 8.615 -8.298 1.00 97.62 133 ALA A C 1
ATOM 949 O O . ALA A 1 133 ? 10.050 8.650 -7.784 1.00 97.62 133 ALA A O 1
ATOM 950 N N . ALA A 1 134 ? 12.199 9.305 -7.802 1.00 96.81 134 ALA A N 1
ATOM 951 C CA . ALA A 1 134 ? 12.094 10.170 -6.633 1.00 96.81 134 ALA A CA 1
ATOM 952 C C . ALA A 1 134 ? 11.122 11.341 -6.864 1.00 96.81 134 ALA A C 1
ATOM 954 O O . ALA A 1 134 ? 10.332 11.646 -5.973 1.00 96.81 134 ALA A O 1
ATOM 955 N N . LEU A 1 135 ? 11.117 11.948 -8.058 1.00 97.12 135 LEU A N 1
ATOM 956 C CA . LEU A 1 135 ? 10.154 12.989 -8.444 1.00 97.12 135 LEU A CA 1
ATOM 957 C C . LEU A 1 135 ? 8.706 12.475 -8.481 1.00 97.12 135 LEU A C 1
ATOM 959 O O . LEU A 1 135 ? 7.806 13.141 -7.974 1.00 97.12 135 LEU A O 1
ATOM 963 N N . ILE A 1 136 ? 8.468 11.274 -9.023 1.00 98.06 136 ILE A N 1
ATOM 964 C CA . ILE A 1 136 ? 7.132 10.656 -8.991 1.00 98.06 136 ILE A CA 1
ATOM 965 C C . ILE A 1 136 ? 6.687 10.477 -7.538 1.00 98.06 136 ILE A C 1
ATOM 967 O O . ILE A 1 136 ? 5.620 10.948 -7.149 1.00 98.06 136 ILE A O 1
ATOM 971 N N . VAL A 1 137 ? 7.522 9.839 -6.715 1.00 98.00 137 VAL A N 1
ATOM 972 C CA . VAL A 1 137 ? 7.186 9.543 -5.318 1.00 98.00 137 VAL A CA 1
ATOM 973 C C . VAL A 1 137 ? 7.021 10.821 -4.493 1.00 98.00 137 VAL A C 1
ATOM 975 O O . VAL A 1 137 ? 6.184 10.863 -3.589 1.00 98.00 137 VAL A O 1
ATOM 978 N N . SER A 1 138 ? 7.786 11.880 -4.767 1.00 96.75 138 SER A N 1
ATOM 979 C CA . SER A 1 138 ? 7.669 13.153 -4.049 1.00 96.75 138 SER A CA 1
ATOM 980 C C . SER A 1 138 ? 6.355 13.872 -4.362 1.00 96.75 138 SER A C 1
ATOM 982 O O . SER A 1 138 ? 5.763 14.424 -3.435 1.00 96.75 138 SER A O 1
ATOM 984 N N . SER A 1 139 ? 5.855 13.760 -5.599 1.00 96.38 139 SER A N 1
ATOM 985 C CA . SER A 1 139 ? 4.587 14.352 -6.056 1.00 96.38 139 SER A CA 1
ATOM 986 C C . SER A 1 139 ? 3.321 13.710 -5.470 1.00 96.38 139 SER A C 1
ATOM 988 O O . SER A 1 139 ? 2.227 14.231 -5.662 1.00 96.38 139 SER A O 1
ATOM 990 N N . VAL A 1 140 ? 3.462 12.593 -4.748 1.00 97.12 140 VAL A N 1
ATOM 991 C CA . VAL A 1 140 ? 2.344 11.775 -4.260 1.00 97.12 140 VAL A CA 1
ATOM 992 C C . VAL A 1 140 ? 2.344 11.689 -2.736 1.00 97.12 140 VAL A C 1
ATOM 994 O O . VAL A 1 140 ? 3.379 11.469 -2.101 1.00 97.12 140 VAL A O 1
ATOM 997 N N . ARG A 1 141 ? 1.173 11.816 -2.115 1.00 98.12 141 ARG A N 1
ATOM 998 C CA . ARG A 1 141 ? 0.959 11.587 -0.677 1.00 98.12 141 ARG A CA 1
ATOM 999 C C . ARG A 1 141 ? 0.749 10.101 -0.387 1.00 98.12 141 ARG A C 1
ATOM 1001 O O . ARG A 1 141 ? 0.263 9.349 -1.226 1.00 98.12 141 ARG A O 1
ATOM 1008 N N . GLY A 1 142 ? 1.069 9.661 0.829 1.00 98.38 142 GLY A N 1
ATOM 1009 C CA . GLY A 1 142 ? 0.827 8.270 1.236 1.00 98.38 142 GLY A CA 1
ATOM 1010 C C . GLY A 1 142 ? -0.641 7.850 1.101 1.00 98.38 142 GLY A C 1
ATOM 1011 O O . GLY A 1 142 ? -0.930 6.722 0.709 1.00 98.38 142 GLY A O 1
ATOM 1012 N N . GLU A 1 143 ? -1.565 8.784 1.340 1.00 97.94 143 GLU A N 1
ATOM 1013 C CA . GLU A 1 143 ? -3.005 8.555 1.223 1.00 97.94 143 GLU A CA 1
ATOM 1014 C C . GLU A 1 143 ? -3.394 8.249 -0.223 1.00 97.94 143 GLU A C 1
ATOM 1016 O O . GLU A 1 143 ? -4.170 7.338 -0.463 1.00 97.94 143 GLU A O 1
ATOM 1021 N N . GLU A 1 144 ? -2.785 8.924 -1.195 1.00 98.44 144 GLU A N 1
ATOM 1022 C CA . GLU A 1 144 ? -3.042 8.706 -2.622 1.00 98.44 144 GLU A CA 1
ATOM 1023 C C . GLU A 1 144 ? -2.532 7.337 -3.079 1.00 98.44 144 GLU A C 1
ATOM 1025 O O . GLU A 1 144 ? -3.193 6.658 -3.868 1.00 98.44 144 GLU A O 1
ATOM 1030 N N . MET A 1 145 ? -1.398 6.886 -2.530 1.00 98.62 145 MET A N 1
ATOM 1031 C CA . MET A 1 145 ? -0.913 5.518 -2.737 1.00 98.62 145 MET A CA 1
ATOM 1032 C C . MET A 1 145 ? -1.877 4.502 -2.125 1.00 98.62 145 MET A C 1
ATOM 1034 O O . MET A 1 145 ? -2.282 3.557 -2.801 1.00 98.62 145 MET A O 1
ATOM 1038 N N . LEU A 1 146 ? -2.273 4.702 -0.863 1.00 98.75 146 LEU A N 1
ATOM 1039 C CA . LEU A 1 146 ? -3.177 3.794 -0.163 1.00 98.75 146 LEU A CA 1
ATOM 1040 C C . LEU A 1 146 ? -4.540 3.721 -0.863 1.00 98.75 146 LEU A C 1
ATOM 1042 O O . LEU A 1 146 ? -5.040 2.620 -1.079 1.00 98.75 146 LEU A O 1
ATOM 1046 N N . ALA A 1 147 ? -5.105 4.859 -1.276 1.00 98.56 147 ALA A N 1
ATOM 1047 C CA . ALA A 1 147 ? -6.342 4.939 -2.049 1.00 98.56 147 ALA A CA 1
ATOM 1048 C C . ALA A 1 147 ? -6.236 4.148 -3.355 1.00 98.56 147 ALA A C 1
ATOM 1050 O O . ALA A 1 147 ? -7.101 3.324 -3.649 1.00 98.56 147 ALA A O 1
ATOM 1051 N N . SER A 1 148 ? -5.151 4.345 -4.107 1.00 98.44 148 SER A N 1
ATOM 1052 C CA . SER A 1 148 ? -4.902 3.622 -5.355 1.00 98.44 148 SER A CA 1
ATOM 1053 C C . SER A 1 148 ? -4.820 2.103 -5.133 1.00 98.44 148 SER A C 1
ATOM 1055 O O . SER A 1 148 ? -5.410 1.321 -5.882 1.00 98.44 148 SER A O 1
ATOM 1057 N N . ILE A 1 149 ? -4.165 1.664 -4.051 1.00 98.69 149 ILE A N 1
ATOM 1058 C CA . ILE A 1 149 ? -4.042 0.240 -3.707 1.00 98.69 149 ILE A CA 1
ATOM 1059 C C . ILE A 1 149 ? -5.407 -0.356 -3.359 1.00 98.69 149 ILE A C 1
ATOM 1061 O O . ILE A 1 149 ? -5.781 -1.385 -3.915 1.00 98.69 149 ILE A O 1
ATOM 1065 N N . VAL A 1 150 ? -6.174 0.266 -2.461 1.00 98.19 150 VAL A N 1
ATOM 1066 C CA . VAL A 1 150 ? -7.437 -0.328 -1.980 1.00 98.19 150 VAL A CA 1
ATOM 1067 C C . VAL A 1 150 ? -8.573 -0.253 -3.000 1.00 98.19 150 VAL A C 1
ATOM 1069 O O . VAL A 1 150 ? -9.477 -1.088 -2.951 1.00 98.19 150 VAL A O 1
ATOM 1072 N N . ASN A 1 151 ? -8.504 0.690 -3.945 1.00 97.44 151 ASN A N 1
ATOM 1073 C CA . ASN A 1 151 ? -9.426 0.781 -5.081 1.00 97.44 151 ASN A CA 1
ATOM 1074 C C . ASN A 1 151 ? -9.074 -0.193 -6.220 1.00 97.44 151 ASN A C 1
ATOM 1076 O O . ASN A 1 151 ? -9.844 -0.330 -7.167 1.00 97.44 151 ASN A O 1
ATOM 1080 N N . SER A 1 152 ? -7.937 -0.889 -6.131 1.00 97.31 152 SER A N 1
ATOM 1081 C CA . SER A 1 152 ? -7.595 -1.977 -7.049 1.00 97.31 152 SER A CA 1
ATOM 1082 C C . SER A 1 152 ? -8.458 -3.216 -6.792 1.00 97.31 152 SER A C 1
ATOM 1084 O O . SER A 1 152 ? -9.187 -3.310 -5.799 1.00 97.31 152 SER A O 1
ATOM 1086 N N . THR A 1 153 ? -8.315 -4.222 -7.650 1.00 96.69 153 THR A N 1
ATOM 1087 C CA . THR A 1 153 ? -8.910 -5.552 -7.482 1.00 96.69 153 THR A CA 1
ATOM 1088 C C . THR A 1 153 ? -7.824 -6.624 -7.418 1.00 96.69 153 THR A C 1
ATOM 1090 O O . THR A 1 153 ? -6.724 -6.447 -7.931 1.00 96.69 153 THR A O 1
ATOM 1093 N N . GLU A 1 154 ? -8.098 -7.753 -6.765 1.00 95.75 154 GLU A N 1
ATOM 1094 C CA . GLU A 1 154 ? -7.087 -8.803 -6.568 1.00 95.75 154 GLU A CA 1
ATOM 1095 C C . GLU A 1 154 ? -6.574 -9.404 -7.893 1.00 95.75 154 GLU A C 1
ATOM 1097 O O . GLU A 1 154 ? -5.395 -9.739 -8.006 1.00 95.75 154 GLU A O 1
ATOM 1102 N N . ASP A 1 155 ? -7.427 -9.495 -8.920 1.00 96.75 155 ASP A N 1
ATOM 1103 C CA . ASP A 1 155 ? -7.081 -9.999 -10.260 1.00 96.75 155 ASP A CA 1
ATOM 1104 C C . ASP A 1 155 ? -6.097 -9.091 -11.018 1.00 96.75 155 ASP A C 1
ATOM 1106 O O . ASP A 1 155 ? -5.499 -9.497 -12.019 1.00 96.75 155 ASP A O 1
ATOM 1110 N N . LYS A 1 156 ? -5.884 -7.871 -10.515 1.00 97.81 156 LYS A N 1
ATOM 1111 C CA . LYS A 1 156 ? -4.884 -6.933 -11.017 1.00 97.81 156 LYS A CA 1
ATOM 1112 C C . LYS A 1 156 ? -3.471 -7.236 -10.514 1.00 97.81 156 LYS A C 1
ATOM 1114 O O . LYS A 1 156 ? -2.524 -6.617 -10.977 1.00 97.81 156 LYS A O 1
ATOM 1119 N N . ALA A 1 157 ? -3.273 -8.234 -9.651 1.00 97.44 157 ALA A N 1
ATOM 1120 C CA . ALA A 1 157 ? -1.948 -8.791 -9.364 1.00 97.44 157 ALA A CA 1
ATOM 1121 C C . ALA A 1 157 ? -1.410 -9.603 -10.564 1.00 97.44 157 ALA A C 1
ATOM 1123 O O . ALA A 1 157 ? -1.260 -10.824 -10.498 1.00 97.44 157 ALA A O 1
ATOM 1124 N N . LYS A 1 158 ? -1.147 -8.923 -11.685 1.00 97.19 158 LYS A N 1
ATOM 1125 C CA . LYS A 1 158 ? -0.701 -9.503 -12.956 1.00 97.19 158 LYS A CA 1
ATOM 1126 C C . LYS A 1 158 ? 0.271 -8.580 -13.683 1.00 97.19 158 LYS A C 1
ATOM 1128 O O . LYS A 1 158 ? 0.309 -7.378 -13.444 1.00 97.19 158 LYS A O 1
ATOM 1133 N N . LYS A 1 159 ? 1.049 -9.160 -14.595 1.00 97.12 159 LYS A N 1
ATOM 1134 C CA . LYS A 1 159 ? 2.061 -8.442 -15.374 1.00 97.12 159 LYS A CA 1
ATOM 1135 C C . LYS A 1 159 ? 1.421 -7.431 -16.330 1.00 97.12 159 LYS A C 1
ATOM 1137 O O . LYS A 1 159 ? 0.413 -7.727 -16.970 1.00 97.12 159 LYS A O 1
ATOM 1142 N N . ILE A 1 160 ? 2.072 -6.284 -16.492 1.00 98.00 160 ILE A N 1
ATOM 1143 C CA . ILE A 1 160 ? 1.742 -5.279 -17.504 1.00 98.00 160 ILE A CA 1
ATOM 1144 C C . ILE A 1 160 ? 2.284 -5.746 -18.864 1.00 98.00 160 ILE A C 1
ATOM 1146 O O . ILE A 1 160 ? 3.498 -5.790 -19.087 1.00 98.00 160 ILE A O 1
ATOM 1150 N N . THR A 1 161 ? 1.381 -6.107 -19.778 1.00 96.50 161 THR A N 1
ATOM 1151 C CA . THR A 1 161 ? 1.714 -6.586 -21.135 1.00 96.50 161 THR A CA 1
ATOM 1152 C C . THR A 1 161 ? 1.487 -5.545 -22.231 1.00 96.50 161 THR A C 1
ATOM 1154 O O . THR A 1 161 ? 2.089 -5.658 -23.295 1.00 96.50 161 THR A O 1
ATOM 1157 N N . ALA A 1 162 ? 0.674 -4.524 -21.964 1.00 97.12 162 ALA A N 1
ATOM 1158 C CA . ALA A 1 162 ? 0.430 -3.379 -22.838 1.00 97.12 162 ALA A CA 1
ATOM 1159 C C . ALA A 1 162 ? 0.915 -2.082 -22.173 1.00 97.12 162 ALA A C 1
ATOM 1161 O O . ALA A 1 162 ? 1.333 -2.099 -21.016 1.00 97.12 162 ALA A O 1
ATOM 1162 N N . ASN A 1 163 ? 0.844 -0.960 -22.890 1.00 98.25 163 ASN A N 1
ATOM 1163 C CA . ASN A 1 163 ? 1.146 0.354 -22.323 1.00 98.25 163 ASN A CA 1
ATOM 1164 C C . ASN A 1 163 ? 0.320 0.603 -21.052 1.00 98.25 163 ASN A C 1
ATOM 1166 O O . ASN A 1 163 ? -0.890 0.376 -21.041 1.00 98.25 163 ASN A O 1
ATOM 1170 N N . ALA A 1 164 ? 0.982 1.084 -20.002 1.00 98.12 164 ALA A N 1
ATOM 1171 C CA . ALA A 1 164 ? 0.322 1.550 -18.798 1.00 98.12 164 ALA A CA 1
ATOM 1172 C C . ALA A 1 164 ? -0.626 2.712 -19.126 1.00 98.12 164 ALA A C 1
ATOM 1174 O O . ALA A 1 164 ? -0.344 3.546 -19.984 1.00 98.12 164 ALA A O 1
ATOM 1175 N N . THR A 1 165 ? -1.756 2.749 -18.433 1.00 97.69 165 THR A N 1
ATOM 1176 C CA . THR A 1 165 ? -2.828 3.731 -18.626 1.00 97.69 165 THR A CA 1
ATOM 1177 C C . THR A 1 165 ? -3.251 4.303 -17.276 1.00 97.69 165 THR A C 1
ATOM 1179 O O . THR A 1 165 ? -2.750 3.882 -16.229 1.00 97.69 165 THR A O 1
ATOM 1182 N N . ALA A 1 166 ? -4.228 5.210 -17.279 1.00 96.19 166 ALA A N 1
ATOM 1183 C CA . ALA A 1 166 ? -4.843 5.720 -16.055 1.00 96.19 166 ALA A CA 1
ATOM 1184 C C . ALA A 1 166 ? -5.502 4.621 -15.190 1.00 96.19 166 ALA A C 1
ATOM 1186 O O . ALA A 1 166 ? -5.636 4.806 -13.981 1.00 96.19 166 ALA A O 1
ATOM 1187 N N . GLU A 1 167 ? -5.854 3.476 -15.792 1.00 96.88 167 GLU A N 1
ATOM 1188 C CA . GLU A 1 167 ? -6.491 2.318 -15.141 1.00 96.88 167 GLU A CA 1
ATOM 1189 C C . GLU A 1 167 ? -5.487 1.256 -14.664 1.00 96.88 167 GLU A C 1
ATOM 1191 O O . GLU A 1 167 ? -5.866 0.216 -14.110 1.00 96.88 167 GLU A O 1
ATOM 1196 N N . THR A 1 168 ? -4.193 1.467 -14.921 1.00 98.44 168 THR A N 1
ATOM 1197 C CA . THR A 1 168 ? -3.147 0.566 -14.441 1.00 98.44 168 THR A CA 1
ATOM 1198 C C . THR A 1 168 ? -2.947 0.771 -12.946 1.00 98.44 168 THR A C 1
ATOM 1200 O O . THR A 1 168 ? -2.709 1.880 -12.473 1.00 98.44 168 THR A O 1
ATOM 1203 N N . THR A 1 169 ? -3.044 -0.318 -12.194 1.00 98.56 169 THR A N 1
ATOM 1204 C CA . THR A 1 169 ? -3.090 -0.288 -10.728 1.00 98.56 169 THR A CA 1
ATOM 1205 C C . THR A 1 169 ? -1.709 -0.448 -10.078 1.00 98.56 169 THR A C 1
ATOM 1207 O O . THR A 1 169 ? -0.796 -1.003 -10.697 1.00 98.56 169 THR A O 1
ATOM 1210 N N . PRO A 1 170 ? -1.542 -0.066 -8.794 1.00 98.75 170 PRO A N 1
ATOM 1211 C CA . PRO A 1 170 ? -0.352 -0.397 -8.009 1.00 98.75 170 PRO A CA 1
ATOM 1212 C C . PRO A 1 170 ? 0.026 -1.876 -8.025 1.00 98.75 170 PRO A C 1
ATOM 1214 O O . PRO A 1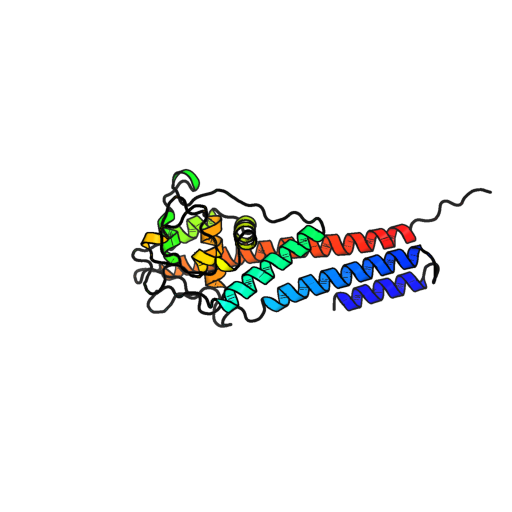 170 ? 1.210 -2.199 -8.011 1.00 98.75 170 PRO A O 1
ATOM 1217 N N . LEU A 1 171 ? -0.959 -2.780 -8.053 1.00 98.75 171 LEU A N 1
ATOM 1218 C CA . LEU A 1 171 ? -0.715 -4.223 -8.068 1.00 98.75 171 LEU A CA 1
ATOM 1219 C C . LEU A 1 171 ? -0.066 -4.641 -9.391 1.00 98.75 171 LEU A C 1
ATOM 1221 O O . LEU A 1 171 ? 0.924 -5.368 -9.378 1.00 98.75 171 LEU A O 1
ATOM 1225 N N . GLU A 1 172 ? -0.563 -4.125 -10.517 1.00 98.69 172 GLU A N 1
ATOM 1226 C CA . GLU A 1 172 ? 0.032 -4.368 -11.837 1.00 98.69 172 GLU A CA 1
ATOM 1227 C C . GLU A 1 172 ? 1.458 -3.809 -11.896 1.00 98.69 172 GLU A C 1
ATOM 1229 O O . GLU A 1 172 ? 2.378 -4.485 -12.352 1.00 98.69 172 GLU A O 1
ATOM 1234 N N . PHE A 1 173 ? 1.673 -2.608 -11.357 1.00 98.69 173 PHE A N 1
ATOM 1235 C CA . PHE A 1 173 ? 2.995 -1.991 -11.257 1.00 98.69 173 PHE A CA 1
ATOM 1236 C C . PHE A 1 173 ? 3.961 -2.774 -10.352 1.00 98.69 173 PHE A C 1
ATOM 1238 O O . PHE A 1 173 ? 5.133 -2.921 -10.695 1.00 98.69 173 PHE A O 1
ATOM 1245 N N . ALA A 1 174 ? 3.480 -3.341 -9.244 1.00 98.31 174 ALA A N 1
ATOM 1246 C CA . ALA A 1 174 ? 4.278 -4.182 -8.352 1.00 98.31 174 ALA A CA 1
ATOM 1247 C C . ALA A 1 174 ? 4.672 -5.523 -8.993 1.00 98.31 174 ALA A C 1
ATOM 1249 O O . ALA A 1 174 ? 5.734 -6.065 -8.674 1.00 98.31 174 ALA A O 1
ATOM 1250 N N . VAL A 1 175 ? 3.864 -6.058 -9.917 1.00 98.25 175 VAL A N 1
ATOM 1251 C CA . VAL A 1 175 ? 4.224 -7.219 -10.760 1.00 98.25 175 VAL A CA 1
ATOM 1252 C C . VAL A 1 175 ? 5.080 -6.803 -11.959 1.00 98.25 175 VAL A C 1
ATOM 1254 O O . VAL A 1 175 ? 5.954 -7.557 -12.385 1.00 98.25 175 VAL A O 1
ATOM 1257 N N . GLY A 1 176 ? 4.946 -5.563 -12.414 1.00 97.44 176 GLY A N 1
ATOM 1258 C CA . GLY A 1 176 ? 5.829 -4.918 -13.375 1.00 97.44 176 GLY A CA 1
ATOM 1259 C C . GLY A 1 176 ? 5.578 -5.334 -14.822 1.00 97.44 176 GLY A C 1
ATOM 1260 O O . GLY A 1 176 ? 4.592 -5.989 -15.159 1.00 97.44 176 GLY A O 1
ATOM 1261 N N . GLY A 1 177 ? 6.487 -4.923 -15.701 1.00 96.69 177 GLY A N 1
ATOM 1262 C CA . GLY A 1 177 ? 6.385 -5.110 -17.147 1.00 96.69 177 GLY A CA 1
ATOM 1263 C C . GLY A 1 177 ? 7.728 -4.883 -17.835 1.00 96.69 177 GLY A C 1
ATOM 1264 O O . GLY A 1 177 ? 8.782 -5.063 -17.218 1.00 96.69 177 GLY A O 1
ATOM 1265 N N . THR A 1 178 ? 7.690 -4.496 -19.108 1.00 96.50 178 THR A N 1
ATOM 1266 C CA . THR A 1 178 ? 8.859 -3.971 -19.829 1.00 96.50 178 THR A CA 1
ATOM 1267 C C . THR A 1 178 ? 8.985 -2.466 -19.593 1.00 96.50 178 THR A C 1
ATOM 1269 O O . THR A 1 178 ? 7.981 -1.785 -19.374 1.00 96.50 178 THR A O 1
ATOM 1272 N N . ALA A 1 179 ? 10.203 -1.925 -19.678 1.00 94.38 179 ALA A N 1
ATOM 1273 C CA . ALA A 1 179 ? 10.457 -0.494 -19.498 1.00 94.38 179 ALA A CA 1
ATOM 1274 C C . ALA A 1 179 ? 9.583 0.388 -20.411 1.00 94.38 179 ALA A C 1
ATOM 1276 O O . ALA A 1 179 ? 9.085 1.431 -19.981 1.00 94.38 179 ALA A O 1
ATOM 1277 N N . ASP A 1 180 ? 9.359 -0.059 -21.649 1.00 93.12 180 ASP A N 1
ATOM 1278 C CA . ASP A 1 180 ? 8.569 0.668 -22.642 1.00 93.12 180 ASP A CA 1
ATOM 1279 C C . ASP A 1 180 ? 7.076 0.643 -22.357 1.00 93.12 180 ASP A C 1
ATOM 1281 O O . ASP A 1 180 ? 6.398 1.602 -22.704 1.00 93.12 180 ASP A O 1
ATOM 1285 N N . ASN A 1 181 ? 6.558 -0.401 -21.709 1.00 97.12 181 ASN A N 1
ATOM 1286 C CA . ASN A 1 181 ? 5.152 -0.461 -21.317 1.00 97.12 181 ASN A CA 1
ATOM 1287 C C . ASN A 1 181 ? 4.873 0.395 -20.074 1.00 97.12 181 ASN A C 1
ATOM 1289 O O . ASN A 1 181 ? 3.776 0.925 -19.936 1.00 97.12 181 ASN A O 1
ATOM 1293 N N . LEU A 1 182 ? 5.853 0.542 -19.178 1.00 97.38 182 LEU A N 1
ATOM 1294 C CA . LEU A 1 182 ? 5.694 1.219 -17.886 1.00 97.38 182 LEU A CA 1
ATOM 1295 C C . LEU A 1 182 ? 5.742 2.750 -17.991 1.00 97.38 182 LEU A C 1
ATOM 1297 O O . LEU A 1 182 ? 4.984 3.440 -17.314 1.00 97.38 182 LEU A O 1
ATOM 1301 N N . ALA A 1 183 ? 6.644 3.285 -18.816 1.00 96.06 183 ALA A N 1
ATOM 1302 C CA . ALA A 1 183 ? 6.924 4.718 -18.899 1.00 96.06 183 ALA A CA 1
ATOM 1303 C C . ALA A 1 183 ? 5.927 5.456 -19.811 1.00 96.06 183 ALA A C 1
ATOM 1305 O O . ALA A 1 183 ? 6.269 5.836 -20.934 1.00 96.06 183 ALA A O 1
ATOM 1306 N N . LYS A 1 184 ? 4.689 5.634 -19.335 1.00 97.50 184 LYS A N 1
ATOM 1307 C CA . LYS A 1 184 ? 3.599 6.313 -20.061 1.00 97.50 184 LYS A CA 1
ATOM 1308 C C . LYS A 1 184 ? 3.111 7.538 -19.316 1.00 97.50 184 LYS A C 1
ATOM 1310 O O . LYS A 1 184 ? 3.040 7.518 -18.091 1.00 97.50 184 LYS A O 1
ATOM 1315 N N . ASP A 1 185 ? 2.776 8.582 -20.066 1.00 96.50 185 ASP A N 1
ATOM 1316 C CA . ASP A 1 185 ? 2.336 9.856 -19.499 1.00 96.50 185 ASP A CA 1
ATOM 1317 C C . ASP A 1 185 ? 0.992 9.696 -18.779 1.00 96.50 185 ASP A C 1
ATOM 1319 O O . ASP A 1 185 ? 0.802 10.278 -17.719 1.00 96.50 185 ASP A O 1
ATOM 1323 N N . GLU A 1 186 ? 0.106 8.841 -19.297 1.00 95.81 186 GLU A N 1
ATOM 1324 C CA . GLU A 1 186 ? -1.247 8.595 -18.787 1.00 95.81 186 GLU A CA 1
ATOM 1325 C C . GLU A 1 186 ? -1.278 7.806 -17.472 1.00 95.81 186 GLU A C 1
ATOM 1327 O O . GLU A 1 186 ? -2.310 7.766 -16.799 1.00 95.81 186 GLU A O 1
ATOM 1332 N N . ALA A 1 187 ? -0.178 7.148 -17.096 1.00 97.62 187 ALA A N 1
ATOM 1333 C CA . ALA A 1 187 ? -0.111 6.410 -15.844 1.00 97.62 187 ALA A CA 1
ATOM 1334 C C . ALA A 1 187 ? -0.257 7.366 -14.650 1.00 97.62 187 ALA A C 1
ATOM 1336 O O . ALA A 1 187 ? 0.372 8.423 -14.595 1.00 97.62 187 ALA A O 1
ATOM 1337 N N . LYS A 1 188 ? -1.065 6.986 -13.655 1.00 97.69 188 LYS A N 1
ATOM 1338 C CA . LYS A 1 188 ? -1.224 7.798 -12.442 1.00 97.69 188 LYS A CA 1
ATOM 1339 C C . LYS A 1 188 ? 0.015 7.694 -11.557 1.00 97.69 188 LYS A C 1
ATOM 1341 O O . LYS A 1 188 ? 0.455 6.592 -11.219 1.00 97.69 188 LYS A O 1
ATOM 1346 N N . ALA A 1 189 ? 0.525 8.829 -11.089 1.00 97.88 189 ALA A N 1
ATOM 1347 C CA . ALA A 1 189 ? 1.668 8.889 -10.181 1.00 97.88 189 ALA A CA 1
ATOM 1348 C C . ALA A 1 189 ? 1.395 8.124 -8.875 1.00 97.88 189 ALA A C 1
ATOM 1350 O O . ALA A 1 189 ? 2.276 7.427 -8.366 1.00 97.88 189 ALA A O 1
ATOM 1351 N N . GLY A 1 190 ? 0.155 8.183 -8.370 1.00 97.88 190 GLY A N 1
ATOM 1352 C CA . GLY A 1 190 ? -0.288 7.398 -7.214 1.00 97.88 190 GLY A CA 1
ATOM 1353 C C . GLY A 1 190 ? -0.215 5.887 -7.447 1.00 97.88 190 GLY A C 1
ATOM 1354 O O . GLY A 1 190 ? 0.198 5.146 -6.554 1.00 97.88 190 GLY A O 1
ATOM 1355 N N . ALA A 1 191 ? -0.544 5.431 -8.661 1.00 98.62 191 ALA A N 1
ATOM 1356 C CA . ALA A 1 191 ? -0.451 4.022 -9.031 1.00 98.62 191 ALA A CA 1
ATOM 1357 C C . ALA A 1 191 ? 1.006 3.544 -9.101 1.00 98.62 191 ALA A C 1
ATOM 1359 O O . ALA A 1 191 ? 1.352 2.519 -8.516 1.00 98.62 191 ALA A O 1
ATOM 1360 N N . VAL A 1 192 ? 1.874 4.328 -9.745 1.00 98.56 192 VAL A N 1
ATOM 1361 C CA . VAL A 1 192 ? 3.307 4.025 -9.852 1.00 98.56 192 VAL A CA 1
ATOM 1362 C C . VAL A 1 192 ? 3.981 4.043 -8.482 1.00 98.56 192 VAL A C 1
ATOM 1364 O O . VAL A 1 192 ? 4.673 3.090 -8.137 1.00 98.56 192 VAL A O 1
ATOM 1367 N N . SER A 1 193 ? 3.738 5.073 -7.665 1.00 98.62 193 SER A N 1
ATOM 1368 C CA . SER A 1 193 ? 4.306 5.177 -6.311 1.00 98.62 193 SER A CA 1
ATOM 1369 C C . SER A 1 193 ? 3.833 4.042 -5.404 1.00 98.62 193 SER A C 1
ATOM 1371 O O . SER A 1 193 ? 4.639 3.461 -4.680 1.00 98.62 193 SER A O 1
ATOM 1373 N N . GLY A 1 194 ? 2.549 3.671 -5.485 1.00 98.69 194 GLY A N 1
ATOM 1374 C CA . GLY A 1 194 ? 2.019 2.502 -4.787 1.00 98.69 194 GLY A CA 1
ATOM 1375 C C . GLY A 1 194 ? 2.686 1.203 -5.247 1.00 98.69 194 GLY A C 1
ATOM 1376 O O . GLY A 1 194 ? 3.045 0.375 -4.416 1.00 98.69 194 GLY A O 1
ATOM 1377 N N . GLY A 1 195 ? 2.920 1.039 -6.551 1.00 98.56 195 GLY A N 1
ATOM 1378 C CA . GLY A 1 195 ? 3.645 -0.109 -7.097 1.00 98.56 195 GLY A CA 1
ATOM 1379 C C . GLY A 1 195 ? 5.109 -0.172 -6.658 1.00 98.56 195 GLY A C 1
ATOM 1380 O O . GLY A 1 195 ? 5.588 -1.250 -6.314 1.00 98.56 195 GLY A O 1
ATOM 1381 N N . ILE A 1 196 ? 5.797 0.975 -6.592 1.00 98.56 196 ILE A N 1
ATOM 1382 C CA . ILE A 1 196 ? 7.149 1.096 -6.024 1.00 98.56 196 ILE A CA 1
ATOM 1383 C C . ILE A 1 196 ? 7.132 0.659 -4.557 1.00 98.56 196 ILE A C 1
ATOM 1385 O O . ILE A 1 196 ? 7.888 -0.237 -4.191 1.00 98.56 196 ILE A O 1
ATOM 1389 N N . ALA A 1 197 ? 6.232 1.211 -3.738 1.00 98.12 197 ALA A N 1
ATOM 1390 C CA . ALA A 1 197 ? 6.118 0.854 -2.324 1.00 98.12 197 ALA A CA 1
ATOM 1391 C C . ALA A 1 197 ? 5.838 -0.645 -2.123 1.00 98.12 197 ALA A C 1
ATOM 1393 O O . ALA A 1 197 ? 6.501 -1.299 -1.319 1.00 98.12 197 ALA A O 1
ATOM 1394 N N . LEU A 1 198 ? 4.889 -1.212 -2.876 1.00 97.88 198 LEU A N 1
ATOM 1395 C CA . LEU A 1 198 ? 4.555 -2.635 -2.812 1.00 97.88 198 LEU A CA 1
ATOM 1396 C C . LEU A 1 198 ? 5.733 -3.510 -3.246 1.00 97.88 198 LEU A C 1
ATOM 1398 O O . LEU A 1 198 ? 6.048 -4.477 -2.558 1.00 97.88 198 LEU A O 1
ATOM 1402 N N . ARG A 1 199 ? 6.428 -3.156 -4.334 1.00 96.25 199 ARG A N 1
ATOM 1403 C CA . ARG A 1 199 ? 7.617 -3.891 -4.780 1.00 96.25 199 ARG A CA 1
ATOM 1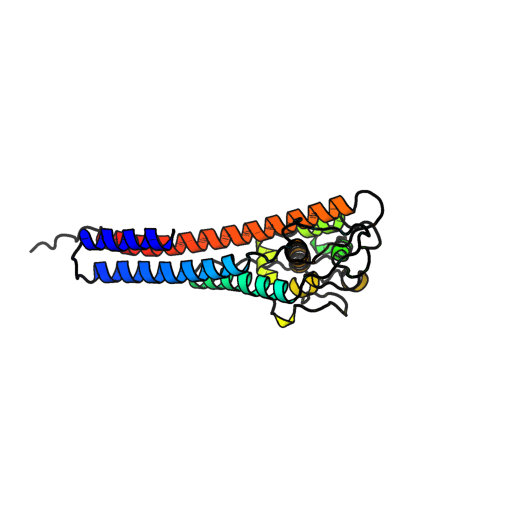404 C C . ARG A 1 199 ? 8.770 -3.819 -3.791 1.00 96.25 199 ARG A C 1
ATOM 1406 O O . ARG A 1 199 ? 9.534 -4.764 -3.680 1.00 96.25 199 ARG A O 1
ATOM 1413 N N . SER A 1 200 ? 8.871 -2.726 -3.057 1.00 95.25 200 SER A N 1
ATOM 1414 C CA . SER A 1 200 ? 9.872 -2.535 -2.016 1.00 95.25 200 SER A CA 1
ATOM 1415 C C . SER A 1 200 ? 9.566 -3.242 -0.689 1.00 95.25 200 SER A C 1
ATOM 1417 O O . SER A 1 200 ? 10.485 -3.444 0.104 1.00 95.25 200 SER A O 1
ATOM 1419 N N . LEU A 1 201 ? 8.299 -3.584 -0.427 1.00 93.88 201 LEU A N 1
ATOM 1420 C CA . LEU A 1 201 ? 7.842 -4.227 0.814 1.00 93.88 201 LEU A CA 1
ATOM 1421 C C . LEU A 1 201 ? 7.647 -5.736 0.681 1.00 93.88 201 LEU A C 1
ATOM 1423 O O . LEU A 1 201 ? 7.929 -6.485 1.618 1.00 93.88 201 LEU A O 1
ATOM 1427 N N . VAL A 1 202 ? 7.083 -6.171 -0.445 1.00 95.00 202 VAL A N 1
ATOM 1428 C CA . VAL A 1 202 ? 6.694 -7.562 -0.662 1.00 95.00 202 VAL A CA 1
ATOM 1429 C C . VAL A 1 202 ? 7.920 -8.375 -1.066 1.00 95.00 202 VAL A C 1
ATOM 1431 O O . VAL A 1 202 ? 8.697 -7.964 -1.925 1.00 95.00 202 VAL A O 1
ATOM 1434 N N . LYS A 1 203 ? 8.065 -9.553 -0.455 1.00 91.81 203 LYS A N 1
ATOM 1435 C CA . LYS A 1 203 ? 9.151 -10.510 -0.693 1.00 91.81 203 LYS A CA 1
ATOM 1436 C C . LYS A 1 203 ? 9.386 -10.751 -2.185 1.00 91.81 203 LYS A C 1
ATOM 1438 O O . LYS A 1 203 ? 8.445 -10.730 -2.981 1.00 91.81 203 LYS A O 1
ATOM 1443 N N . GLU A 1 204 ? 10.646 -11.012 -2.523 1.00 92.62 204 GLU A N 1
ATOM 1444 C CA . GLU A 1 204 ? 11.167 -11.201 -3.890 1.00 92.62 204 GLU A CA 1
ATOM 1445 C C . GLU A 1 204 ? 11.170 -9.934 -4.758 1.00 92.62 204 GLU A C 1
ATOM 1447 O O . GLU A 1 204 ? 11.904 -9.883 -5.744 1.00 92.62 204 GLU A O 1
ATOM 1452 N N . GLY A 1 205 ? 10.419 -8.895 -4.383 1.00 94.75 205 GLY A N 1
ATOM 1453 C CA . GLY A 1 205 ? 10.364 -7.643 -5.118 1.00 94.75 205 GLY A CA 1
ATOM 1454 C C . GLY A 1 205 ? 11.696 -6.901 -5.107 1.00 94.75 205 GLY A C 1
ATOM 1455 O O . GLY A 1 205 ? 12.263 -6.623 -4.052 1.00 94.75 205 GLY A O 1
ATOM 1456 N N . LYS A 1 206 ? 12.179 -6.545 -6.301 1.00 95.06 206 LYS A N 1
ATOM 1457 C CA . LYS A 1 206 ? 13.395 -5.738 -6.472 1.00 95.06 206 LYS A CA 1
ATOM 1458 C C . LYS A 1 206 ? 13.172 -4.641 -7.487 1.00 95.06 206 LYS A C 1
ATOM 1460 O O . LYS A 1 206 ? 12.624 -4.897 -8.563 1.00 95.06 206 LYS A O 1
ATOM 1465 N N . LEU A 1 207 ? 13.608 -3.431 -7.162 1.00 96.25 207 LEU A N 1
ATOM 1466 C CA . LEU A 1 207 ? 13.560 -2.323 -8.108 1.00 96.25 207 LEU A CA 1
ATOM 1467 C C . LEU A 1 207 ? 14.704 -2.453 -9.119 1.00 96.25 207 LEU A C 1
ATOM 1469 O O . LEU A 1 207 ? 15.831 -2.792 -8.759 1.00 96.25 207 LEU A O 1
ATOM 1473 N N . ALA A 1 208 ? 14.397 -2.176 -10.383 1.00 96.50 208 ALA A N 1
ATOM 1474 C CA . ALA A 1 208 ? 15.390 -2.043 -11.436 1.00 96.50 208 ALA A CA 1
ATOM 1475 C C . ALA A 1 208 ? 16.109 -0.695 -11.300 1.00 96.50 208 ALA A C 1
ATOM 1477 O O . ALA A 1 208 ? 15.475 0.326 -11.028 1.00 96.50 208 ALA A O 1
ATOM 1478 N N . ALA A 1 209 ? 17.412 -0.680 -11.550 1.00 95.44 209 ALA A N 1
ATOM 1479 C CA . ALA A 1 209 ? 18.215 0.539 -11.621 1.00 95.44 209 ALA A CA 1
ATOM 1480 C C . ALA A 1 209 ? 19.108 0.503 -12.864 1.00 95.44 209 ALA A C 1
ATOM 1482 O O . ALA A 1 209 ? 19.150 -0.508 -13.560 1.00 95.44 209 ALA A O 1
ATOM 1483 N N . ASN A 1 210 ? 19.804 1.591 -13.176 1.00 93.94 210 ASN A N 1
ATOM 1484 C CA . ASN A 1 210 ? 20.913 1.554 -14.125 1.00 93.94 210 ASN A CA 1
ATOM 1485 C C . ASN A 1 210 ? 22.184 0.980 -13.462 1.00 93.94 210 ASN A C 1
ATOM 1487 O O . ASN A 1 210 ? 22.402 1.151 -12.262 1.00 93.94 210 ASN A O 1
ATOM 1491 N N . ASN A 1 211 ? 23.024 0.302 -14.252 1.00 83.25 211 ASN A N 1
ATOM 1492 C CA . ASN A 1 211 ? 24.277 -0.312 -13.782 1.00 83.25 211 ASN A CA 1
ATOM 1493 C C . ASN A 1 211 ? 25.427 0.706 -13.635 1.00 83.25 211 ASN A C 1
ATOM 1495 O O . ASN A 1 211 ? 26.467 0.382 -13.068 1.00 83.25 211 ASN A O 1
ATOM 1499 N N . GLY A 1 212 ? 25.271 1.907 -14.189 1.00 79.88 212 GLY A N 1
ATOM 1500 C CA . 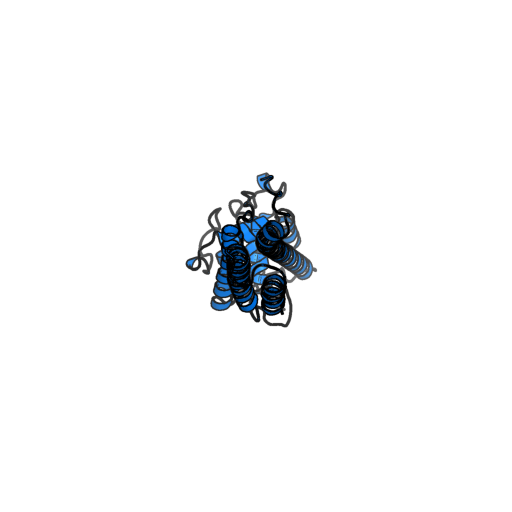GLY A 1 212 ? 26.197 3.025 -14.066 1.00 79.88 212 GLY A CA 1
ATOM 1501 C C . GLY A 1 212 ? 25.825 3.968 -12.921 1.00 79.88 212 GLY A C 1
ATOM 1502 O O . GLY A 1 212 ? 24.685 4.015 -12.454 1.00 79.88 212 GLY A O 1
ATOM 1503 N N . ASP A 1 213 ? 26.817 4.744 -12.485 1.00 75.00 213 ASP A N 1
ATOM 1504 C CA . ASP A 1 213 ? 26.686 5.777 -11.455 1.00 75.00 213 ASP A CA 1
ATOM 1505 C C . ASP A 1 213 ? 26.109 5.275 -10.110 1.00 75.00 213 ASP A C 1
ATOM 1507 O O . ASP A 1 213 ? 26.166 4.099 -9.744 1.00 75.00 213 ASP A O 1
ATOM 1511 N N . ASN A 1 214 ? 25.586 6.207 -9.311 1.00 86.50 214 ASN A N 1
ATOM 1512 C CA . ASN A 1 214 ? 24.904 5.939 -8.045 1.00 86.50 214 ASN A CA 1
ATOM 1513 C C . ASN A 1 214 ? 23.374 5.805 -8.222 1.00 86.50 214 ASN A C 1
ATOM 1515 O O . ASN A 1 214 ? 22.640 5.993 -7.251 1.00 86.50 214 ASN A O 1
ATOM 1519 N N . ASP A 1 215 ? 22.878 5.477 -9.424 1.00 92.38 215 ASP A N 1
ATOM 1520 C CA . ASP A 1 215 ? 21.434 5.419 -9.721 1.00 92.38 215 ASP A CA 1
ATOM 1521 C C . ASP A 1 215 ? 20.696 4.428 -8.809 1.00 92.38 215 ASP A C 1
ATOM 1523 O O . ASP A 1 215 ? 19.640 4.744 -8.267 1.00 92.38 215 ASP A O 1
ATOM 1527 N N . HIS A 1 216 ? 21.307 3.275 -8.517 1.00 91.25 216 HIS A N 1
ATOM 1528 C CA . HIS A 1 216 ? 20.779 2.300 -7.556 1.00 91.25 216 HIS A CA 1
ATOM 1529 C C . HIS A 1 216 ? 20.478 2.909 -6.174 1.00 91.25 216 HIS A C 1
ATOM 1531 O O . HIS A 1 216 ? 19.500 2.517 -5.540 1.00 91.25 216 HIS A O 1
ATOM 1537 N N . LYS A 1 217 ? 21.258 3.900 -5.714 1.00 91.88 217 LYS A N 1
ATOM 1538 C CA . LYS A 1 217 ? 21.001 4.602 -4.443 1.00 91.88 217 LYS A CA 1
ATOM 1539 C C . LYS A 1 217 ? 19.810 5.547 -4.555 1.00 91.88 217 LYS A C 1
ATOM 1541 O O . LYS A 1 217 ? 19.009 5.622 -3.627 1.00 91.88 217 LYS A O 1
ATOM 1546 N N . ALA A 1 218 ? 19.673 6.248 -5.680 1.00 93.94 218 ALA A N 1
ATOM 1547 C CA . ALA A 1 218 ? 18.523 7.110 -5.942 1.00 93.94 218 ALA A CA 1
ATOM 1548 C C . ALA A 1 218 ? 17.226 6.285 -6.053 1.00 93.94 218 ALA A C 1
ATOM 1550 O O . ALA A 1 218 ? 16.220 6.627 -5.431 1.00 93.94 218 ALA A O 1
ATOM 1551 N N . VAL A 1 219 ? 17.277 5.136 -6.737 1.00 95.75 219 VAL A N 1
ATOM 1552 C CA . VAL A 1 219 ? 16.176 4.162 -6.803 1.00 95.75 219 VAL A CA 1
ATOM 1553 C C . VAL A 1 219 ? 15.831 3.616 -5.414 1.00 95.75 219 VAL A C 1
ATOM 1555 O O . VAL A 1 219 ? 14.655 3.591 -5.046 1.00 95.75 219 VAL A O 1
ATOM 1558 N N . GLN A 1 220 ? 16.830 3.242 -4.605 1.00 94.12 220 GLN A N 1
ATOM 1559 C CA . GLN A 1 220 ? 16.603 2.817 -3.220 1.00 94.12 220 GLN A CA 1
ATOM 1560 C C . GLN A 1 220 ? 15.930 3.915 -2.391 1.00 94.12 220 GLN A C 1
ATOM 1562 O O . GLN A 1 220 ? 14.949 3.651 -1.702 1.00 94.12 220 GLN A O 1
ATOM 1567 N N . SER A 1 221 ? 16.407 5.156 -2.496 1.00 94.75 221 SER A N 1
ATOM 1568 C CA . SER A 1 221 ? 15.834 6.310 -1.795 1.00 94.75 221 SER A CA 1
ATOM 1569 C C . SER A 1 221 ? 14.368 6.557 -2.176 1.00 94.75 221 SER A C 1
ATOM 1571 O O . SER A 1 221 ? 13.519 6.775 -1.304 1.00 94.75 221 SER A O 1
ATOM 1573 N N . ALA A 1 222 ? 14.041 6.455 -3.469 1.00 97.00 222 ALA A N 1
ATOM 1574 C CA . ALA A 1 222 ? 12.668 6.557 -3.955 1.00 97.00 222 ALA A CA 1
ATOM 1575 C C . ALA A 1 222 ? 11.784 5.437 -3.380 1.00 97.00 222 ALA A C 1
ATOM 1577 O O . ALA A 1 222 ? 10.689 5.710 -2.884 1.00 97.00 222 ALA A O 1
ATOM 1578 N N . GLY A 1 223 ? 12.286 4.197 -3.372 1.00 96.88 223 GLY A N 1
ATOM 1579 C CA . GLY A 1 223 ? 11.607 3.056 -2.757 1.00 96.88 223 GLY A CA 1
ATOM 1580 C C . GLY A 1 223 ? 11.344 3.258 -1.263 1.00 96.88 223 GLY A C 1
ATOM 1581 O O . GLY A 1 223 ? 10.203 3.139 -0.822 1.00 96.88 223 GLY A O 1
ATOM 1582 N N . ILE A 1 224 ? 12.363 3.651 -0.491 1.00 95.81 224 ILE A N 1
ATOM 1583 C CA . ILE A 1 224 ? 12.244 3.898 0.958 1.00 95.81 224 ILE A CA 1
ATOM 1584 C C . ILE A 1 224 ? 11.200 4.986 1.223 1.00 95.81 224 ILE A C 1
ATOM 1586 O O . ILE A 1 224 ? 10.349 4.843 2.102 1.00 95.81 224 ILE A O 1
ATOM 1590 N N . THR A 1 225 ? 11.233 6.064 0.441 1.00 98.06 225 THR A N 1
ATOM 1591 C CA . THR A 1 225 ? 10.294 7.178 0.582 1.00 98.06 225 THR A CA 1
ATOM 1592 C C . THR A 1 225 ? 8.859 6.739 0.286 1.00 98.06 225 THR A C 1
ATOM 1594 O O . THR A 1 225 ? 7.947 7.096 1.034 1.00 98.06 225 THR A O 1
ATOM 1597 N N . ALA A 1 226 ? 8.644 5.939 -0.762 1.00 98.50 226 ALA A N 1
ATOM 1598 C CA . ALA A 1 226 ? 7.328 5.410 -1.110 1.00 98.50 226 ALA A CA 1
ATOM 1599 C C . ALA A 1 226 ? 6.779 4.507 0.007 1.00 98.50 226 ALA A C 1
ATOM 1601 O O . ALA A 1 226 ? 5.633 4.666 0.431 1.00 98.50 226 ALA A O 1
ATOM 1602 N N . VAL A 1 227 ? 7.624 3.619 0.543 1.00 97.19 227 VAL A N 1
ATOM 1603 C CA . VAL A 1 227 ? 7.281 2.746 1.673 1.00 97.19 227 VAL A CA 1
ATOM 1604 C C . VAL A 1 227 ? 6.910 3.556 2.911 1.00 97.19 227 VAL A C 1
ATOM 1606 O O . VAL A 1 227 ? 5.846 3.334 3.484 1.00 97.19 227 VAL A O 1
ATOM 1609 N N . ASN A 1 228 ? 7.737 4.525 3.304 1.00 97.62 228 ASN A N 1
ATOM 1610 C CA . ASN A 1 228 ? 7.487 5.337 4.494 1.00 97.62 228 ASN A CA 1
ATOM 1611 C C . ASN A 1 228 ? 6.194 6.148 4.377 1.00 97.62 228 ASN A C 1
ATOM 1613 O O . ASN A 1 228 ? 5.425 6.212 5.333 1.00 97.62 228 ASN A O 1
ATOM 1617 N N . LYS A 1 229 ? 5.915 6.728 3.203 1.00 98.44 229 LYS A N 1
ATOM 1618 C CA . LYS A 1 229 ? 4.652 7.433 2.953 1.00 98.44 229 LYS A CA 1
ATOM 1619 C C . LYS A 1 229 ? 3.452 6.490 3.072 1.00 98.44 229 LYS A C 1
ATOM 1621 O O . LYS A 1 229 ? 2.494 6.826 3.765 1.00 98.44 229 LYS A O 1
ATOM 1626 N N . LEU A 1 230 ? 3.506 5.311 2.446 1.00 98.44 230 LEU A N 1
ATOM 1627 C CA . LEU A 1 230 ? 2.428 4.321 2.522 1.00 98.44 230 LEU A CA 1
ATOM 1628 C C . LEU A 1 230 ? 2.184 3.857 3.967 1.00 98.44 230 LEU A C 1
ATOM 1630 O O . LEU A 1 230 ? 1.043 3.864 4.430 1.00 98.44 230 LEU A O 1
ATOM 1634 N N . LEU A 1 231 ? 3.247 3.492 4.693 1.00 96.94 231 LEU A N 1
ATOM 1635 C CA . LEU A 1 231 ? 3.159 3.066 6.093 1.00 96.94 231 LEU A CA 1
ATOM 1636 C C . LEU A 1 231 ? 2.638 4.183 7.002 1.00 96.94 231 LEU A C 1
ATOM 1638 O O . LEU A 1 231 ? 1.803 3.908 7.860 1.00 96.94 231 LEU A O 1
ATOM 1642 N N . GLY A 1 232 ? 3.051 5.432 6.773 1.00 98.19 232 GLY A N 1
ATOM 1643 C CA . GLY A 1 232 ? 2.537 6.591 7.503 1.00 98.19 232 GLY A CA 1
ATOM 1644 C C . GLY A 1 232 ? 1.024 6.757 7.349 1.00 98.19 232 GLY A C 1
ATOM 1645 O O . GLY A 1 232 ? 0.319 6.956 8.336 1.00 98.19 232 GLY A O 1
ATOM 1646 N N . SER A 1 233 ? 0.487 6.581 6.140 1.00 98.44 233 SER A N 1
ATOM 1647 C CA . SER A 1 233 ? -0.964 6.649 5.918 1.00 98.44 233 SER A CA 1
ATOM 1648 C C . SER A 1 233 ? -1.728 5.467 6.517 1.00 98.44 233 SER A C 1
ATOM 1650 O O . SER A 1 233 ? -2.837 5.650 7.023 1.00 98.44 233 SER A O 1
ATOM 1652 N N . ILE A 1 234 ? -1.140 4.266 6.522 1.00 98.06 234 ILE A N 1
ATOM 1653 C CA . ILE A 1 234 ? -1.709 3.097 7.216 1.00 98.06 234 ILE A CA 1
ATOM 1654 C C . ILE A 1 234 ? -1.736 3.331 8.733 1.00 98.06 234 ILE A C 1
ATOM 1656 O O . ILE A 1 234 ? -2.724 3.010 9.399 1.00 98.06 234 ILE A O 1
ATOM 1660 N N . GLU A 1 235 ? -0.671 3.903 9.290 1.00 97.94 235 GLU A N 1
ATOM 1661 C CA . GLU A 1 235 ? -0.591 4.257 10.704 1.00 97.94 235 GLU A CA 1
ATOM 1662 C C . GLU A 1 235 ? -1.645 5.308 11.070 1.00 97.94 235 GLU A C 1
ATOM 1664 O O . GLU A 1 235 ? -2.360 5.149 12.062 1.00 97.94 235 GLU A O 1
ATOM 1669 N N . GLU A 1 236 ? -1.788 6.355 10.259 1.00 98.12 236 GLU A N 1
ATOM 1670 C CA . GLU A 1 236 ? -2.741 7.433 10.506 1.00 98.12 236 GLU A CA 1
ATOM 1671 C C . GLU A 1 236 ? -4.192 6.938 10.507 1.00 98.12 236 GLU A C 1
ATOM 1673 O O . GLU A 1 236 ? -4.930 7.197 11.465 1.00 98.12 236 GLU A O 1
ATOM 1678 N N . ILE A 1 237 ? -4.605 6.179 9.485 1.00 98.12 237 ILE A N 1
ATOM 1679 C CA . ILE A 1 237 ? -5.976 5.654 9.422 1.00 98.12 237 ILE A CA 1
ATOM 1680 C C . ILE A 1 237 ? -6.249 4.662 10.562 1.00 98.12 237 ILE A C 1
ATOM 1682 O O . ILE A 1 237 ? -7.331 4.671 11.155 1.00 98.12 237 ILE A O 1
ATOM 1686 N N . THR A 1 238 ? -5.247 3.866 10.945 1.00 97.56 238 THR A N 1
ATOM 1687 C CA . THR A 1 238 ? -5.321 2.950 12.090 1.00 97.56 238 THR A CA 1
ATOM 1688 C C . THR A 1 238 ? -5.513 3.723 13.395 1.00 97.56 238 THR A C 1
ATOM 1690 O O . THR A 1 238 ? -6.422 3.407 14.163 1.00 97.56 238 THR A O 1
ATOM 1693 N N . LYS A 1 239 ? -4.726 4.780 13.636 1.00 97.38 239 LYS A N 1
ATOM 1694 C CA . LYS A 1 239 ? -4.857 5.639 14.825 1.00 97.38 239 LYS A CA 1
ATOM 1695 C C . LYS A 1 239 ? -6.231 6.293 14.905 1.00 97.38 239 LYS A C 1
ATOM 1697 O O . LYS A 1 239 ? -6.862 6.224 15.958 1.00 97.38 239 LYS A O 1
ATOM 1702 N N . LYS A 1 240 ? -6.714 6.884 13.804 1.00 97.75 240 LYS A N 1
ATOM 1703 C CA . LYS A 1 240 ? -8.058 7.486 13.732 1.00 97.75 240 LYS A CA 1
ATOM 1704 C C . LYS A 1 240 ? -9.145 6.452 14.041 1.00 97.75 240 LYS A C 1
ATOM 1706 O O . LYS A 1 240 ? -10.045 6.728 14.827 1.00 97.75 240 LYS A O 1
ATOM 1711 N N . THR A 1 241 ? -9.014 5.239 13.505 1.00 97.19 241 THR A N 1
ATOM 1712 C CA . THR A 1 241 ? -9.953 4.133 13.756 1.00 97.19 241 THR A CA 1
ATOM 1713 C C . THR A 1 241 ? -9.980 3.729 15.224 1.00 97.19 241 THR A C 1
ATOM 1715 O O . THR A 1 241 ? -11.052 3.664 15.821 1.00 97.19 241 THR A O 1
ATOM 1718 N N . VAL A 1 242 ? -8.813 3.498 15.831 1.00 96.50 242 VAL A N 1
ATOM 1719 C CA . VAL A 1 242 ? -8.715 3.148 17.256 1.00 96.50 242 VAL A CA 1
ATOM 1720 C C . VAL A 1 242 ? -9.283 4.270 18.126 1.00 96.50 242 VAL A C 1
ATOM 1722 O O . VAL A 1 242 ? -10.052 3.991 19.041 1.00 96.50 242 VAL A O 1
ATOM 1725 N N . LYS A 1 243 ? -8.964 5.533 17.818 1.00 96.56 243 LYS A N 1
ATOM 1726 C CA . LYS A 1 243 ? -9.490 6.699 18.535 1.00 96.56 243 LYS A CA 1
ATOM 1727 C C . LYS A 1 243 ? -11.021 6.748 18.486 1.00 96.56 243 LYS A C 1
ATOM 1729 O O . LYS A 1 243 ? -11.632 6.744 19.549 1.00 96.56 243 LYS A O 1
ATOM 1734 N N . ASN A 1 244 ? -11.629 6.687 17.298 1.00 95.88 244 ASN A N 1
ATOM 1735 C CA . ASN A 1 244 ? -13.092 6.686 17.146 1.00 95.88 244 ASN A CA 1
ATOM 1736 C C . ASN A 1 244 ? -13.757 5.527 17.905 1.00 95.88 244 ASN A C 1
ATOM 1738 O O . ASN A 1 244 ? -14.827 5.689 18.488 1.00 95.88 244 ASN A O 1
ATOM 1742 N N . VAL A 1 245 ? -13.145 4.339 17.892 1.00 94.88 245 VAL A N 1
ATOM 1743 C CA . VAL A 1 245 ? -13.664 3.172 18.621 1.00 94.88 245 VAL A CA 1
ATOM 1744 C C . VAL A 1 245 ? -13.665 3.420 20.131 1.00 94.88 245 VAL A C 1
ATOM 1746 O O . VAL A 1 245 ? -14.648 3.111 20.801 1.00 94.88 245 VAL A O 1
ATOM 1749 N N . LEU A 1 246 ? -12.583 3.985 20.670 1.00 93.50 246 LEU A N 1
ATOM 1750 C CA . LEU A 1 246 ? -12.473 4.284 22.098 1.00 93.50 246 LEU A CA 1
ATOM 1751 C C . LEU A 1 246 ? -13.357 5.464 22.522 1.00 93.50 246 LEU A C 1
ATOM 1753 O O . LEU A 1 246 ? -13.889 5.443 23.629 1.00 93.50 246 LEU A O 1
ATOM 1757 N N . GLU A 1 247 ? -13.558 6.456 21.653 1.00 94.06 247 GLU A N 1
ATOM 1758 C CA . GLU A 1 247 ? -14.480 7.573 21.896 1.00 94.06 247 GLU A CA 1
ATOM 1759 C C . GLU A 1 247 ? -15.920 7.087 22.070 1.00 94.06 247 GLU A C 1
ATOM 1761 O O . GLU A 1 247 ? -16.556 7.458 23.049 1.00 94.06 247 GLU A O 1
ATOM 1766 N N . LYS A 1 248 ? -16.398 6.158 21.232 1.00 91.50 248 LYS A N 1
ATOM 1767 C CA . LYS A 1 248 ? -17.736 5.555 21.396 1.00 91.50 248 LYS A CA 1
ATOM 1768 C C . LYS A 1 248 ? -17.904 4.824 22.730 1.00 91.50 248 LYS A C 1
ATOM 1770 O O . LYS A 1 248 ? -18.953 4.910 23.357 1.00 91.50 248 LYS A O 1
ATOM 1775 N N . VAL A 1 249 ? -16.877 4.096 23.179 1.00 90.44 249 VAL A N 1
ATOM 1776 C CA . VAL A 1 249 ? -16.903 3.449 24.506 1.00 90.44 249 VAL A CA 1
ATOM 1777 C C . VAL A 1 249 ? -16.969 4.505 25.605 1.00 90.44 249 VAL A C 1
ATOM 1779 O O . VAL A 1 249 ? -17.732 4.356 26.556 1.00 90.44 249 VAL A O 1
ATOM 1782 N N . LYS A 1 250 ? -16.184 5.577 25.470 1.00 89.81 250 LYS A N 1
ATOM 1783 C CA . LYS A 1 250 ? -16.177 6.683 26.424 1.00 89.81 250 LYS A CA 1
ATOM 1784 C C . LYS A 1 250 ? -17.536 7.385 26.497 1.00 89.81 250 LYS A C 1
ATOM 1786 O O . LYS A 1 250 ? -17.993 7.629 27.603 1.00 89.81 250 LYS A O 1
ATOM 1791 N N . GLU A 1 251 ? -18.190 7.654 25.369 1.00 90.88 251 GLU A N 1
ATOM 1792 C CA . GLU A 1 251 ? -19.526 8.267 25.330 1.00 90.88 251 GLU A CA 1
ATOM 1793 C C . GLU A 1 251 ? -20.546 7.468 26.149 1.00 90.88 251 GLU A C 1
ATOM 1795 O O . GLU A 1 251 ? -21.285 8.046 26.943 1.00 90.88 251 GLU A O 1
ATOM 1800 N N . GLU A 1 252 ? -20.561 6.137 26.017 1.00 87.31 252 GLU A N 1
ATOM 1801 C CA . GLU A 1 252 ? -21.443 5.300 26.837 1.00 87.31 252 GLU A CA 1
ATOM 1802 C C . GLU A 1 252 ? -21.067 5.341 28.321 1.00 87.31 252 GLU A C 1
ATOM 1804 O O . GLU A 1 252 ? -21.955 5.380 29.164 1.00 87.31 252 GLU A O 1
ATOM 1809 N N . VAL A 1 253 ? -19.776 5.384 28.666 1.00 84.31 253 VAL A N 1
ATOM 1810 C CA . VAL A 1 253 ? -19.334 5.538 30.065 1.00 84.31 253 VAL A CA 1
ATOM 1811 C C . VAL A 1 253 ? -19.751 6.893 30.643 1.00 84.31 253 VAL A C 1
ATOM 1813 O O . VAL A 1 253 ? -20.197 6.961 31.790 1.00 84.31 253 VAL A O 1
ATOM 1816 N N . ASP A 1 254 ? -19.631 7.967 29.867 1.00 86.19 254 ASP A N 1
ATOM 1817 C CA . ASP A 1 254 ? -19.956 9.324 30.303 1.00 86.19 254 ASP A CA 1
ATOM 1818 C C . ASP A 1 254 ? -21.469 9.482 30.545 1.00 86.19 254 ASP A C 1
ATOM 1820 O O . ASP A 1 254 ? -21.851 10.031 31.579 1.00 86.19 254 ASP A O 1
ATOM 1824 N N . LYS A 1 255 ? -22.333 8.878 29.710 1.00 83.44 255 LYS A N 1
ATOM 1825 C CA . LYS A 1 255 ? -23.798 8.829 29.935 1.00 83.44 255 LYS A CA 1
ATOM 1826 C C . LYS A 1 255 ? -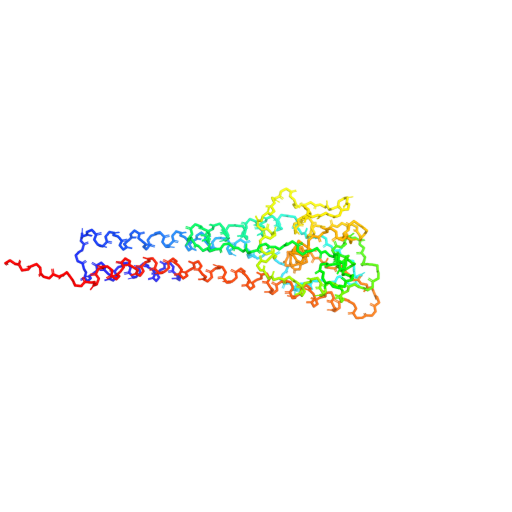24.189 8.242 31.289 1.00 83.44 255 LYS A C 1
ATOM 1828 O O . LYS A 1 255 ? -25.224 8.593 31.846 1.00 83.44 255 LYS A O 1
ATOM 1833 N N . VAL A 1 256 ? -23.388 7.316 31.810 1.00 75.94 256 VAL A N 1
ATOM 1834 C CA . VAL A 1 256 ? -23.641 6.698 33.116 1.00 75.94 256 VAL A CA 1
ATOM 1835 C C . VAL A 1 256 ? -23.183 7.591 34.269 1.00 75.94 256 VAL A C 1
ATOM 1837 O O . VAL A 1 256 ? -23.747 7.531 35.361 1.00 75.94 256 VAL A O 1
ATOM 1840 N N . ARG A 1 257 ? -22.168 8.426 34.035 1.00 73.38 257 ARG A N 1
ATOM 1841 C CA . ARG A 1 257 ? -21.613 9.350 35.032 1.00 73.38 257 ARG A CA 1
ATOM 1842 C C . ARG A 1 257 ? -22.383 10.660 35.140 1.00 73.38 257 ARG A C 1
ATOM 1844 O O . ARG A 1 257 ? -22.237 11.342 36.153 1.00 73.38 257 ARG A O 1
ATOM 1851 N N . GLU A 1 258 ? -23.174 11.022 34.132 1.00 70.00 258 GLU A N 1
ATOM 1852 C CA . GLU A 1 258 ? -24.054 12.185 34.216 1.00 70.00 258 GLU A CA 1
ATOM 1853 C C . GLU A 1 258 ? -25.034 12.016 35.393 1.00 70.00 258 GLU A C 1
ATOM 1855 O O . GLU A 1 258 ? -25.798 11.045 35.435 1.00 70.00 258 GLU A O 1
ATOM 1860 N N . PRO A 1 259 ? -25.024 12.927 36.389 1.00 57.41 259 PRO A N 1
ATOM 1861 C CA . PRO A 1 259 ? -25.955 12.839 37.499 1.00 57.41 259 PRO A CA 1
ATOM 1862 C C . PRO A 1 259 ? -27.371 12.972 36.946 1.00 57.41 259 PRO A C 1
ATOM 1864 O O . PRO A 1 259 ? -27.691 13.949 36.266 1.00 57.41 259 PRO A O 1
ATOM 1867 N N . LYS A 1 260 ? -28.242 12.005 37.259 1.00 56.09 260 LYS A N 1
ATOM 1868 C CA . LYS A 1 260 ? -29.675 12.161 36.998 1.00 56.09 260 LYS A CA 1
ATOM 1869 C C . LYS A 1 260 ? -30.106 13.468 37.659 1.00 56.09 260 LYS A C 1
ATOM 1871 O O . LYS A 1 260 ? -29.973 13.596 38.876 1.00 56.09 260 LYS A O 1
ATOM 1876 N N . ALA A 1 261 ? -30.601 14.426 36.872 1.00 47.50 261 ALA A N 1
ATOM 1877 C CA . ALA A 1 261 ? -31.295 15.582 37.417 1.00 47.50 261 ALA A CA 1
ATOM 1878 C C . ALA A 1 261 ? -32.342 15.036 38.389 1.00 47.50 261 ALA A C 1
ATOM 1880 O O . ALA A 1 261 ? -33.219 14.267 37.987 1.00 47.50 261 ALA A O 1
ATOM 1881 N N . SER A 1 262 ? -32.179 15.340 39.676 1.00 45.00 262 SER A N 1
ATOM 1882 C CA . SER A 1 262 ? -33.120 14.933 40.703 1.00 45.00 262 SER A CA 1
ATOM 1883 C C . SER A 1 262 ? -34.475 15.504 40.311 1.00 45.00 262 SER A C 1
ATOM 1885 O O . SER A 1 262 ? -34.709 16.713 40.358 1.00 45.00 262 SER A O 1
ATOM 1887 N N . GLY A 1 263 ? -35.361 14.624 39.845 1.00 41.31 263 GLY A N 1
ATOM 1888 C CA . GLY A 1 263 ? -36.763 14.950 39.697 1.00 41.31 263 GLY A CA 1
ATOM 1889 C C . GLY A 1 263 ? -37.251 15.395 41.065 1.00 41.31 263 GLY A C 1
ATOM 1890 O O . GLY A 1 263 ? -37.333 14.586 41.984 1.00 41.31 263 GLY A O 1
ATOM 1891 N N . LYS A 1 264 ? -37.507 16.697 41.205 1.00 40.38 264 LYS A N 1
ATOM 1892 C CA . LYS A 1 264 ? -38.374 17.228 42.250 1.00 40.38 264 LYS A CA 1
ATOM 1893 C C . LYS A 1 264 ? -39.682 16.450 42.182 1.00 40.38 264 LYS A C 1
ATOM 1895 O O . LYS A 1 264 ? -40.389 16.600 41.188 1.00 40.38 264 LYS A O 1
ATOM 1900 N N . GLN A 1 265 ? -39.991 15.691 43.221 1.00 34.09 265 GLN A N 1
ATOM 1901 C CA . GLN A 1 265 ? -41.347 15.436 43.694 1.00 34.09 265 GLN A CA 1
ATOM 1902 C C . GLN A 1 265 ? -41.288 15.206 45.198 1.00 34.09 265 GLN A C 1
ATOM 1904 O O . GLN A 1 265 ? -40.421 14.418 45.632 1.00 34.09 265 GLN A O 1
#

pLDDT: mean 89.71, std 13.18, range [34.09, 98.75]

Foldseek 3Di:
DVLVVLVVVLVVLCVVFDVPDPLSVQLVVLSVVLSVLVVQLVVLVVLLPPQAPVPAQAAQDPQLFWAAFDLVSLLSNLVSLLSLQVSLVVLVHDAQDADQQFCACVRLVDNLLLLLLQLAHPDASPDQRLVSLLSLLVSDFLSNLSVQSNPDDSVLLDEQPAAAACPNGLNNSSRYYHSRNRRDRRHHSSRSLNVLQSLSSGYRGHTHGDPDDCSSVSSRVSSVSSVVRNVVVSVVSNVSSSVSSVVSSVVSSVVRVPPDPPPDD